Protein AF-A0A7S4T3K3-F1 (afdb_monomer_lite)

Secondary structure (DSSP, 8-state):
-PPPPPPP-----------------------------THHHHT---HHHHHTHHHHTS--EEEE-SSSEEESSS--GGG---HHHHHTHHHHH-----EESSSEEPTT--GGG---HHHHHTHHHHH-----EE-SSSEE-TT--GGG---HHHHHTHHHHHS--EEEE-SSSEEES---GG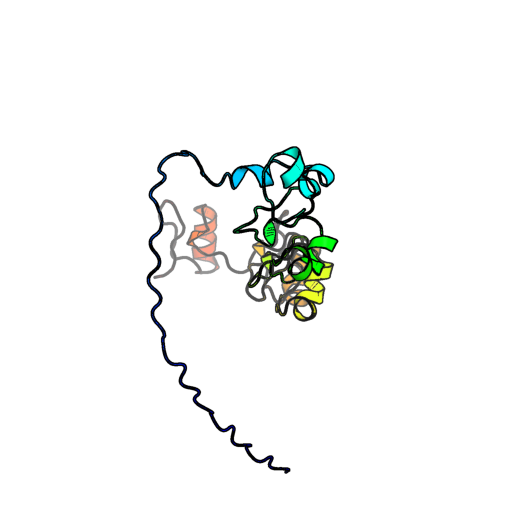G---HHHHHHHHHHS--S-EE-SSSEEPP-

Organism: NCBI:txid311494

pLDDT: mean 89.21, std 15.09, range [46.44, 98.69]

Radius of gyration: 28.18 Å; chains: 1; bounding box: 71×41×81 Å

Foldseek 3Di:
DDDDDDDDDDDDDDDDDDDDDDDDDDDDDDDDDPPQPLVPFQPAQDQVCLVCVCVPPVHDFQHDLPRTTHGLPPGEQQSRADQVCLVCVCPRRVYDFLGDLVGTHGVPDAQQVRQDQVCLVCVCVRRVYDFLGDLPGTTHRLPDFQQSRQDQVCLVCVCPRRVADFPHDPPGTTHGPDDQQQNDQDQVVLCVCCPPVVQFVHDPPGTTHGDD

Structure (mmCIF, N/CA/C/O backbone):
data_AF-A0A7S4T3K3-F1
#
_entry.id   AF-A0A7S4T3K3-F1
#
loop_
_atom_site.group_PDB
_atom_site.id
_atom_site.type_symbol
_atom_site.label_atom_id
_atom_site.label_alt_id
_atom_site.label_comp_id
_atom_site.label_asym_id
_atom_site.label_entity_id
_atom_site.label_seq_id
_atom_site.pdbx_PDB_ins_code
_atom_site.Cartn_x
_atom_site.Cartn_y
_atom_site.Cartn_z
_atom_site.occupancy
_atom_site.B_iso_or_equiv
_atom_site.auth_seq_id
_atom_site.auth_comp_id
_atom_site.auth_asym_id
_atom_site.auth_atom_id
_atom_site.pdbx_PDB_model_num
ATOM 1 N N . MET A 1 1 ? 40.274 0.968 27.477 1.00 50.78 1 MET A N 1
ATOM 2 C CA . MET A 1 1 ? 39.682 -0.389 27.476 1.00 50.78 1 MET A CA 1
ATOM 3 C C . MET A 1 1 ? 39.092 -0.653 28.857 1.00 50.78 1 MET A C 1
ATOM 5 O O . MET A 1 1 ? 39.816 -1.092 29.738 1.00 50.78 1 MET A O 1
ATOM 9 N N . LEU A 1 2 ? 37.823 -0.300 29.085 1.00 46.44 2 LEU A N 1
ATOM 10 C CA . LEU A 1 2 ? 37.135 -0.572 30.354 1.00 46.44 2 LEU A CA 1
ATOM 11 C C . LEU A 1 2 ? 36.324 -1.864 30.202 1.00 46.44 2 LEU A C 1
ATOM 13 O O . LEU A 1 2 ? 35.437 -1.938 29.357 1.00 46.44 2 LEU A O 1
ATOM 17 N N . ARG A 1 3 ? 36.668 -2.888 30.989 1.00 54.69 3 ARG A N 1
ATOM 18 C CA . ARG A 1 3 ? 35.930 -4.154 31.093 1.00 54.69 3 ARG A CA 1
ATOM 19 C C . ARG A 1 3 ? 34.871 -4.009 32.188 1.00 54.69 3 ARG A C 1
ATOM 21 O O . ARG A 1 3 ? 35.230 -3.756 33.333 1.00 54.69 3 ARG A O 1
ATOM 28 N N . ALA A 1 4 ? 33.596 -4.168 31.838 1.00 54.19 4 ALA A N 1
ATOM 29 C CA . ALA A 1 4 ? 32.493 -4.248 32.795 1.00 54.19 4 ALA A CA 1
ATOM 30 C C . ALA A 1 4 ? 32.246 -5.713 33.200 1.00 54.19 4 ALA A C 1
ATOM 32 O O . ALA A 1 4 ? 32.322 -6.613 32.363 1.00 54.19 4 ALA A O 1
ATOM 33 N N . ALA A 1 5 ? 31.998 -5.936 34.492 1.00 56.50 5 ALA A N 1
ATOM 34 C CA . ALA A 1 5 ? 31.809 -7.245 35.116 1.00 56.50 5 ALA A CA 1
ATOM 35 C C . ALA A 1 5 ? 30.341 -7.726 35.041 1.00 56.50 5 ALA A C 1
ATOM 37 O O . ALA A 1 5 ? 29.439 -6.886 35.002 1.00 56.50 5 ALA A O 1
ATOM 38 N N . PRO A 1 6 ? 30.074 -9.048 35.066 1.00 62.81 6 PRO A N 1
ATOM 39 C CA . PRO A 1 6 ? 28.716 -9.580 35.080 1.00 62.81 6 PRO A CA 1
ATOM 40 C C . PRO A 1 6 ? 28.157 -9.644 36.511 1.00 62.81 6 PRO A C 1
ATOM 42 O O . PRO A 1 6 ? 28.791 -10.192 37.413 1.00 62.81 6 PRO A O 1
ATOM 45 N N . ALA A 1 7 ? 26.953 -9.106 36.712 1.00 60.94 7 ALA A N 1
ATOM 46 C CA . ALA A 1 7 ? 26.195 -9.255 37.951 1.00 60.94 7 ALA A CA 1
ATOM 47 C C . ALA A 1 7 ? 25.356 -10.543 37.902 1.00 60.94 7 ALA A C 1
ATOM 49 O O . ALA A 1 7 ? 24.571 -10.753 36.977 1.00 60.94 7 ALA A O 1
ATOM 50 N N . ALA A 1 8 ? 25.544 -11.405 38.900 1.00 61.06 8 ALA A N 1
ATOM 51 C CA . ALA A 1 8 ? 24.794 -12.640 39.083 1.00 61.06 8 ALA A CA 1
ATOM 52 C C . ALA A 1 8 ? 23.394 -12.342 39.645 1.00 61.06 8 ALA A C 1
ATOM 54 O O . ALA A 1 8 ? 23.265 -11.689 40.679 1.00 61.06 8 ALA A O 1
ATOM 55 N N . VAL A 1 9 ? 22.350 -12.841 38.980 1.00 69.00 9 VAL A N 1
ATOM 56 C CA . VAL A 1 9 ? 20.960 -12.752 39.446 1.00 69.00 9 VAL A CA 1
ATOM 57 C C . VAL A 1 9 ? 20.572 -14.096 40.059 1.00 69.00 9 VAL A C 1
ATOM 59 O O . VAL A 1 9 ? 20.522 -15.113 39.370 1.00 69.00 9 VAL A O 1
ATOM 62 N N . GLY A 1 10 ? 20.344 -14.099 41.374 1.00 60.75 10 GLY A N 1
ATOM 63 C CA . GLY A 1 10 ? 19.877 -15.259 42.129 1.00 60.75 10 GLY A CA 1
ATOM 64 C C . GLY A 1 10 ? 18.389 -15.522 41.893 1.00 60.75 10 GLY A C 1
ATOM 65 O O . GLY A 1 10 ? 17.561 -14.624 42.023 1.00 60.75 10 GLY A O 1
ATOM 66 N N . VAL A 1 11 ? 18.058 -16.767 41.553 1.00 63.94 11 VAL A N 1
ATOM 67 C CA . VAL A 1 11 ? 16.685 -17.254 41.376 1.00 63.94 11 VAL A CA 1
ATOM 68 C C . VAL A 1 11 ? 16.154 -17.717 42.734 1.00 63.94 11 VAL A C 1
ATOM 70 O O . VAL A 1 11 ? 16.665 -18.680 43.304 1.00 63.94 11 VAL A O 1
ATOM 73 N N . LEU A 1 12 ? 15.127 -17.039 43.251 1.00 65.56 12 LEU A N 1
ATOM 74 C CA . LEU A 1 12 ? 14.397 -17.449 44.451 1.00 65.56 12 LEU A CA 1
ATOM 75 C C . LEU A 1 12 ? 13.159 -18.262 44.031 1.00 65.56 12 LEU A C 1
ATOM 77 O O . LEU A 1 12 ? 12.208 -17.720 43.471 1.00 65.56 12 LEU A O 1
ATOM 81 N N . LEU A 1 13 ? 13.187 -19.572 44.276 1.00 56.22 13 LEU A N 1
ATOM 82 C CA . LEU A 1 13 ? 12.057 -20.484 44.078 1.00 56.22 13 LEU A CA 1
ATOM 83 C C . LEU A 1 13 ? 11.121 -20.411 45.293 1.00 56.22 13 LEU A C 1
ATOM 85 O O . LEU A 1 13 ? 11.485 -20.854 46.380 1.00 56.22 13 LEU A O 1
ATOM 89 N N . LEU A 1 14 ? 9.912 -19.876 45.105 1.00 62.50 14 LEU A N 1
ATOM 90 C CA . LEU A 1 14 ? 8.826 -19.946 46.087 1.00 62.50 14 LEU A CA 1
ATOM 91 C C . LEU A 1 14 ? 7.852 -21.059 45.692 1.00 62.50 14 LEU A C 1
ATOM 93 O O . LEU A 1 14 ? 7.178 -20.984 44.665 1.00 62.50 14 LEU A O 1
ATOM 97 N N . THR A 1 15 ? 7.785 -22.099 46.519 1.00 64.56 15 THR A N 1
ATOM 98 C CA . THR A 1 15 ? 6.825 -23.198 46.412 1.00 64.56 15 THR A CA 1
ATOM 99 C C . THR A 1 15 ? 5.518 -22.812 47.107 1.00 64.56 15 THR A C 1
ATOM 101 O O . THR A 1 15 ? 5.457 -22.688 48.327 1.00 64.56 15 THR A O 1
ATOM 104 N N . PHE A 1 16 ? 4.448 -22.629 46.333 1.00 62.12 16 PHE A N 1
ATOM 105 C CA . PHE A 1 16 ? 3.096 -22.457 46.869 1.00 62.12 16 PHE A CA 1
ATOM 106 C C . PHE A 1 16 ? 2.378 -23.810 46.927 1.00 62.12 16 PHE A C 1
ATOM 108 O O . PHE A 1 16 ? 2.170 -24.464 45.905 1.00 62.12 16 PHE A O 1
ATOM 115 N N . GLY A 1 17 ? 2.023 -24.227 48.145 1.00 57.97 17 GLY A N 1
ATOM 116 C CA . GLY A 1 17 ? 1.221 -25.415 48.423 1.00 57.97 17 GLY A CA 1
ATOM 117 C C . GLY A 1 17 ? -0.228 -25.253 47.959 1.00 57.97 17 GLY A C 1
ATOM 118 O O . GLY A 1 17 ? -0.839 -24.199 48.123 1.00 57.97 17 GLY A O 1
ATOM 119 N N . GLN A 1 18 ? -0.774 -26.316 47.373 1.00 60.09 18 GLN A N 1
ATOM 120 C CA . GLN A 1 18 ? -2.144 -26.376 46.874 1.00 60.09 18 GLN A CA 1
ATOM 121 C C . GLN A 1 18 ? -3.100 -26.810 47.995 1.00 60.09 18 GLN A C 1
ATOM 123 O O . GLN A 1 18 ? -3.026 -27.942 48.470 1.00 60.09 18 GLN A O 1
ATOM 128 N N . LEU A 1 19 ? -4.027 -25.930 48.391 1.00 63.00 19 LEU A N 1
ATOM 129 C CA . LEU A 1 19 ? -5.249 -26.317 49.101 1.00 63.00 19 LEU A CA 1
ATOM 130 C C . LEU A 1 19 ? -6.363 -26.549 48.073 1.00 63.00 19 LEU A C 1
ATOM 132 O O . LEU A 1 19 ? -6.788 -25.623 47.384 1.00 63.00 19 LEU A O 1
ATOM 136 N N . ALA A 1 20 ? -6.845 -27.787 47.988 1.00 56.56 20 ALA A N 1
ATOM 137 C CA . ALA A 1 20 ? -8.013 -28.152 47.199 1.00 56.56 20 ALA A CA 1
ATOM 138 C C . ALA A 1 20 ? -9.296 -27.850 47.991 1.00 56.56 20 ALA A C 1
ATOM 140 O O . ALA A 1 20 ? -9.578 -28.500 48.996 1.00 56.56 20 ALA A O 1
ATOM 141 N N . VAL A 1 21 ? -10.088 -26.881 47.525 1.00 66.19 21 VAL A N 1
ATOM 142 C CA . VAL A 1 21 ? -11.453 -26.634 48.011 1.00 66.19 21 VAL A CA 1
ATOM 143 C C . VAL A 1 21 ? -12.428 -27.079 46.928 1.00 66.19 21 VAL A C 1
ATOM 145 O O . VAL A 1 21 ? -12.522 -26.469 45.865 1.00 66.19 21 VAL A O 1
ATOM 148 N N . ALA A 1 22 ? -13.144 -28.168 47.201 1.00 58.09 22 ALA A N 1
ATOM 149 C CA . ALA A 1 22 ? -14.234 -28.659 46.372 1.00 58.09 22 ALA A CA 1
ATOM 150 C C . ALA A 1 22 ? -15.531 -27.928 46.747 1.00 58.09 22 ALA A C 1
ATOM 152 O O . ALA A 1 22 ? -16.052 -28.114 47.847 1.00 58.09 22 ALA A O 1
ATOM 153 N N . LEU A 1 23 ? -16.076 -27.125 45.831 1.00 49.47 23 LEU A N 1
ATOM 154 C CA . LEU A 1 23 ? -17.422 -26.567 45.953 1.00 49.47 23 LEU A CA 1
ATOM 155 C C . LEU A 1 23 ? -18.253 -26.926 44.720 1.00 49.47 23 LEU A C 1
ATOM 157 O O . LEU A 1 23 ? -17.881 -26.653 43.582 1.00 49.47 23 LEU A O 1
ATOM 161 N N . ARG A 1 24 ? -19.377 -27.589 45.006 1.00 62.41 24 ARG A N 1
ATOM 162 C CA . ARG A 1 24 ? -20.441 -27.986 44.082 1.00 62.41 24 ARG A CA 1
ATOM 163 C C . ARG A 1 24 ? -21.058 -26.753 43.427 1.00 62.41 24 ARG A C 1
ATOM 165 O O . ARG A 1 24 ? -21.386 -25.801 44.131 1.00 62.41 24 ARG A O 1
ATOM 172 N N . THR A 1 25 ? -21.321 -26.818 42.126 1.00 53.28 25 THR A N 1
ATOM 173 C CA . THR A 1 25 ? -22.181 -25.852 41.436 1.00 53.28 25 THR A CA 1
ATOM 174 C C . THR A 1 25 ? -23.455 -26.524 40.915 1.00 53.28 25 THR A C 1
ATOM 176 O O . THR A 1 25 ? -23.404 -27.671 40.465 1.00 53.28 25 THR A O 1
ATOM 179 N N . PRO A 1 26 ? -24.610 -25.840 41.024 1.00 57.09 26 PRO A N 1
ATOM 180 C CA . PRO A 1 26 ? -25.889 -26.327 40.535 1.00 57.09 26 PRO A CA 1
ATOM 181 C C . PRO A 1 26 ? -26.004 -26.208 39.011 1.00 57.09 26 PRO A C 1
ATOM 183 O O . PRO A 1 26 ? -25.528 -25.257 38.393 1.00 57.09 26 PRO A O 1
ATOM 186 N N . ASP A 1 27 ? -26.692 -27.195 38.450 1.00 66.00 27 ASP A N 1
ATOM 187 C CA . ASP A 1 27 ? -27.206 -27.269 37.088 1.00 66.00 27 ASP A CA 1
ATOM 188 C C . ASP A 1 27 ? -28.305 -26.213 36.878 1.00 66.00 27 ASP A C 1
ATOM 190 O O . ASP A 1 27 ? -29.340 -26.252 37.547 1.00 66.00 27 ASP A O 1
ATOM 194 N N . GLN A 1 28 ? -28.082 -25.268 35.958 1.00 51.97 28 GLN A N 1
ATOM 195 C CA . GLN A 1 28 ? -29.160 -24.563 35.262 1.00 51.97 28 GLN A CA 1
ATOM 196 C C . GLN A 1 28 ? -28.821 -24.384 33.783 1.00 51.97 28 GLN A C 1
ATOM 198 O O . GLN A 1 28 ? -28.222 -23.414 33.321 1.00 51.97 28 GLN A O 1
ATOM 203 N N . SER A 1 29 ? -29.278 -25.386 33.050 1.00 70.25 29 SER A N 1
ATOM 204 C CA . SER A 1 29 ? -29.693 -25.344 31.658 1.00 70.25 29 SER A CA 1
ATOM 205 C C . SER A 1 29 ? -30.534 -24.096 31.310 1.00 70.25 29 SER A C 1
ATOM 207 O O . SER A 1 29 ? -31.432 -23.734 32.068 1.00 70.25 29 SER A O 1
ATOM 209 N N . LYS A 1 30 ? -30.341 -23.576 30.079 1.00 62.91 30 LYS A N 1
ATOM 210 C CA . LYS A 1 30 ? -31.287 -22.777 29.249 1.00 62.91 30 LYS A CA 1
ATOM 211 C C . LYS A 1 30 ? -31.054 -21.250 29.148 1.00 62.91 30 LYS A C 1
ATOM 213 O O . LYS A 1 30 ? -31.751 -20.462 29.770 1.00 62.91 30 LYS A O 1
ATOM 218 N N . ALA A 1 31 ? -30.197 -20.844 28.204 1.00 46.88 31 ALA A N 1
ATOM 219 C CA . ALA A 1 31 ? -30.493 -19.756 27.258 1.00 46.88 31 ALA A CA 1
ATOM 220 C C . ALA A 1 31 ? -29.597 -19.871 26.011 1.00 46.88 31 ALA A C 1
ATOM 222 O O . ALA A 1 31 ? -28.393 -19.629 26.023 1.00 46.88 31 ALA A O 1
ATOM 223 N N . THR A 1 32 ? -30.236 -20.308 24.938 1.00 51.00 32 THR A N 1
ATOM 224 C CA . THR A 1 32 ? -29.781 -20.415 23.556 1.00 51.00 32 THR A CA 1
ATOM 225 C C . THR A 1 32 ? -29.426 -19.047 22.954 1.00 51.00 32 THR A C 1
ATOM 227 O O . THR A 1 32 ? -30.131 -18.072 23.181 1.00 51.00 32 THR A O 1
ATOM 230 N N . HIS A 1 33 ? -28.382 -19.044 22.111 1.00 50.47 33 HIS A N 1
ATOM 231 C CA . HIS A 1 33 ? -27.928 -17.969 21.204 1.00 50.47 33 HIS A CA 1
ATOM 232 C C . HIS A 1 33 ? -27.087 -16.825 21.807 1.00 50.47 33 HIS A C 1
ATOM 234 O O . HIS A 1 33 ? -27.312 -15.653 21.538 1.00 50.47 33 HIS A O 1
ATOM 240 N N . SER A 1 34 ? -25.992 -17.180 22.490 1.00 51.53 34 SER A N 1
ATOM 241 C CA . SER A 1 34 ? -24.788 -16.327 22.561 1.00 51.53 34 SER A CA 1
ATOM 242 C C . SER A 1 34 ? -23.909 -16.557 21.322 1.00 51.53 34 SER A C 1
ATOM 244 O O . SER A 1 34 ? -22.750 -16.965 21.397 1.00 51.53 34 SER A O 1
ATOM 246 N N . GLY A 1 35 ? -24.502 -16.375 20.142 1.00 54.81 35 GLY A N 1
ATOM 247 C CA . GLY A 1 35 ? -23.726 -16.160 18.931 1.00 54.81 35 GLY A CA 1
ATOM 248 C C . GLY A 1 35 ? -23.170 -14.750 19.035 1.00 54.81 35 GLY A C 1
ATOM 249 O O . GLY A 1 35 ? -23.908 -13.800 18.811 1.00 54.81 35 GLY A O 1
ATOM 250 N N . SER A 1 36 ? -21.913 -14.620 19.462 1.00 54.50 36 SER A N 1
ATOM 251 C CA . SER A 1 36 ? -21.154 -13.369 19.450 1.00 54.50 36 SER A CA 1
ATOM 252 C C . SER A 1 36 ? -21.306 -12.715 18.073 1.00 54.50 36 SER A C 1
ATOM 254 O O . SER A 1 36 ? -20.630 -13.114 17.127 1.00 54.50 36 SER A O 1
ATOM 256 N N . GLN A 1 37 ? -22.235 -11.765 17.935 1.00 61.84 37 GLN A N 1
ATOM 257 C CA . GLN A 1 37 ? -22.459 -11.007 16.707 1.00 61.84 37 GLN A CA 1
ATOM 258 C C . GLN A 1 37 ? -21.286 -10.038 16.525 1.00 61.84 37 GLN A C 1
ATOM 260 O O . GLN A 1 37 ? -21.406 -8.840 16.736 1.00 61.84 37 GLN A O 1
ATOM 265 N N . GLU A 1 38 ? -20.114 -10.551 16.150 1.00 59.56 38 GLU A N 1
ATOM 266 C CA . GLU A 1 38 ? -18.956 -9.717 15.801 1.00 59.56 38 GLU A CA 1
ATOM 267 C C . GLU A 1 38 ? -19.243 -8.819 14.583 1.00 59.56 38 GLU A C 1
ATOM 269 O O . GLU A 1 38 ? -18.623 -7.767 14.445 1.00 59.56 38 GLU A O 1
ATOM 274 N N . GLY A 1 39 ? -20.238 -9.173 13.758 1.00 65.50 39 GLY A N 1
ATOM 275 C CA . GLY A 1 39 ? -20.711 -8.345 12.645 1.00 65.50 39 GLY A CA 1
ATOM 276 C C . GLY A 1 39 ? -21.377 -7.028 13.061 1.00 65.50 39 GLY A C 1
ATOM 277 O O . GLY A 1 39 ? -21.377 -6.091 12.273 1.00 65.50 39 GLY A O 1
ATOM 278 N N . SER A 1 40 ? -21.875 -6.896 14.297 1.00 86.81 40 SER A N 1
ATOM 279 C CA . SER A 1 40 ? -22.702 -5.740 14.678 1.00 86.81 40 SER A CA 1
ATOM 280 C C . SER A 1 40 ? -21.915 -4.441 14.861 1.00 86.81 40 SER A C 1
ATOM 282 O O . SER A 1 40 ? -22.477 -3.361 14.735 1.00 86.81 40 SER A O 1
ATOM 284 N N . CYS A 1 41 ? -20.626 -4.510 15.209 1.00 96.06 41 CYS A N 1
ATOM 285 C CA . CYS A 1 41 ? -19.832 -3.300 15.446 1.00 96.06 41 CYS A CA 1
ATOM 286 C C . CYS A 1 41 ? -19.471 -2.592 14.139 1.00 96.06 41 CYS A C 1
ATOM 288 O O . CYS A 1 41 ? -19.528 -1.369 14.072 1.00 96.06 41 CYS A O 1
ATOM 290 N N . LEU A 1 42 ? -19.151 -3.359 13.095 1.00 95.50 42 LEU A N 1
ATOM 291 C CA . LEU A 1 42 ? -18.730 -2.808 11.805 1.00 95.50 42 LEU A CA 1
ATOM 292 C C . LEU A 1 42 ? -19.866 -2.076 11.076 1.00 95.50 42 LEU A C 1
ATOM 294 O O . LEU A 1 42 ? -19.599 -1.212 10.249 1.00 95.50 42 LEU A O 1
ATOM 298 N N . GLU A 1 43 ? -21.121 -2.388 11.406 1.00 96.06 43 GLU A N 1
ATOM 299 C CA . GLU A 1 43 ? -22.308 -1.710 10.871 1.00 96.06 43 GLU A CA 1
ATOM 300 C C . GLU A 1 43 ? -22.568 -0.344 11.532 1.00 96.06 43 GLU A C 1
ATOM 302 O O . GLU A 1 43 ? -23.336 0.465 11.012 1.00 96.06 43 GLU A O 1
ATOM 307 N N . ILE A 1 44 ? -21.922 -0.051 12.667 1.00 97.12 44 ILE A N 1
ATOM 308 C CA . ILE A 1 44 ? -22.067 1.230 13.364 1.00 97.12 44 ILE A CA 1
ATOM 309 C C . ILE A 1 44 ? -21.091 2.237 12.753 1.00 97.12 44 ILE A C 1
ATOM 311 O O . ILE A 1 44 ? -19.915 2.280 13.117 1.00 97.12 44 ILE A O 1
ATOM 315 N N . SER A 1 45 ? -21.597 3.080 11.855 1.00 97.25 45 SER A N 1
ATOM 316 C CA . SER A 1 45 ? -20.841 4.146 11.179 1.00 97.25 45 SER A CA 1
ATOM 317 C C . SER A 1 45 ? -20.979 5.527 11.835 1.00 97.25 45 SER A C 1
ATOM 319 O O . SER A 1 45 ? -20.608 6.533 11.238 1.00 97.25 45 SER A O 1
ATOM 321 N N . ASP A 1 46 ? -21.550 5.596 13.037 1.00 97.62 46 ASP A N 1
ATOM 322 C CA . ASP A 1 46 ? -21.703 6.829 13.811 1.00 97.62 46 ASP A CA 1
ATOM 323 C C . ASP A 1 46 ? -20.905 6.750 15.118 1.00 97.62 46 ASP A C 1
ATOM 325 O O . ASP A 1 46 ? -20.990 5.766 15.863 1.00 97.62 46 ASP A O 1
ATOM 329 N N . ARG A 1 47 ? -20.135 7.804 15.402 1.00 98.12 47 ARG A N 1
ATOM 330 C CA . ARG A 1 47 ? -19.215 7.847 16.542 1.00 98.12 47 ARG A CA 1
ATOM 331 C C . ARG A 1 47 ? -19.954 7.809 17.874 1.00 98.12 47 ARG A C 1
ATOM 333 O O . ARG A 1 47 ? -19.588 7.016 18.738 1.00 98.12 47 ARG A O 1
ATOM 340 N N . GLU A 1 48 ? -20.997 8.619 18.032 1.00 98.25 48 GLU A N 1
ATOM 341 C CA . GLU A 1 48 ? -21.763 8.688 19.281 1.00 98.25 48 GLU A CA 1
ATOM 342 C C . GLU A 1 48 ? -22.439 7.342 19.579 1.00 98.25 48 GLU A C 1
ATOM 344 O O . GLU A 1 48 ? -22.426 6.850 20.712 1.00 98.25 48 GLU A O 1
ATOM 349 N N . THR A 1 49 ? -22.987 6.698 18.548 1.00 97.88 49 THR A N 1
ATOM 350 C CA . THR A 1 49 ? -23.574 5.358 18.645 1.00 97.88 49 THR A CA 1
ATOM 351 C C . THR A 1 49 ? -22.524 4.305 18.989 1.00 97.88 49 THR A C 1
ATOM 353 O O . THR A 1 49 ? -22.809 3.422 19.793 1.00 97.88 49 THR A O 1
ATOM 356 N N . CYS A 1 50 ? -21.312 4.395 18.440 1.00 98.06 50 CYS A N 1
ATOM 357 C CA . CYS A 1 50 ? -20.209 3.494 18.777 1.00 98.06 50 CYS A CA 1
ATOM 358 C C . CYS A 1 50 ? -19.780 3.635 20.247 1.00 98.06 50 CYS A C 1
ATOM 360 O O . CYS A 1 50 ? -19.692 2.631 20.963 1.00 98.06 50 CYS A O 1
ATOM 362 N N . GLU A 1 51 ? -19.585 4.869 20.719 1.00 97.75 51 GLU A N 1
ATOM 363 C CA . GLU A 1 51 ? -19.205 5.183 22.104 1.00 97.75 51 GLU A CA 1
ATOM 364 C C . GLU A 1 51 ? -20.285 4.736 23.109 1.00 97.75 51 GLU A C 1
ATOM 366 O O . GLU A 1 51 ? -19.964 4.267 24.201 1.00 97.75 51 GLU A O 1
ATOM 371 N N . ASN A 1 52 ? -21.561 4.763 22.707 1.00 97.69 52 ASN A N 1
ATOM 372 C CA . ASN A 1 52 ? -22.705 4.326 23.517 1.00 97.69 52 ASN A CA 1
ATOM 373 C C . ASN A 1 52 ? -23.278 2.955 23.103 1.00 97.69 52 ASN A C 1
ATOM 375 O O . ASN A 1 52 ? -24.400 2.603 23.486 1.00 97.69 52 ASN A O 1
ATOM 379 N N . SER A 1 53 ? -22.531 2.159 22.333 1.00 96.25 53 SER A N 1
ATOM 380 C CA . SER A 1 53 ? -23.022 0.930 21.680 1.00 96.25 53 SER A CA 1
ATOM 381 C C . SER A 1 53 ? -23.596 -0.092 22.663 1.00 96.25 53 SER A C 1
ATOM 383 O O . SER A 1 53 ? -24.639 -0.699 22.407 1.00 96.25 53 SER A O 1
ATOM 385 N N . ARG A 1 54 ? -22.983 -0.213 23.845 1.00 95.88 54 ARG A N 1
ATOM 386 C CA . ARG A 1 54 ? -23.461 -1.105 24.908 1.00 95.88 54 ARG A CA 1
ATOM 387 C C . ARG A 1 54 ? -24.824 -0.689 25.453 1.00 95.88 54 ARG A C 1
ATOM 389 O O . ARG A 1 54 ? -25.648 -1.554 25.721 1.00 95.88 54 ARG A O 1
ATOM 396 N N . ALA A 1 55 ? -25.059 0.611 25.617 1.00 96.50 55 ALA A N 1
ATOM 397 C CA . ALA A 1 55 ? -26.315 1.128 26.152 1.00 96.50 55 ALA A CA 1
ATOM 398 C C . ALA A 1 55 ? -27.430 1.137 25.098 1.00 96.50 55 ALA A C 1
ATOM 400 O O . ALA A 1 55 ? -28.573 0.821 25.415 1.00 96.50 55 ALA A O 1
ATOM 401 N N . ARG A 1 56 ? -27.105 1.485 23.846 1.00 96.19 56 ARG A N 1
ATOM 402 C CA . ARG A 1 56 ? -28.104 1.682 22.783 1.00 96.19 56 ARG A CA 1
ATOM 403 C C . ARG A 1 56 ? -28.462 0.405 22.034 1.00 96.19 56 ARG A C 1
ATOM 405 O O . ARG A 1 56 ? -29.613 0.233 21.652 1.00 96.19 56 ARG A O 1
ATOM 412 N N . LEU A 1 57 ? -27.479 -0.460 21.800 1.00 94.19 57 LEU A N 1
ATOM 413 C CA . LEU A 1 57 ? -27.610 -1.618 20.912 1.00 94.19 57 LEU A CA 1
ATOM 414 C C . LEU A 1 57 ? -27.326 -2.945 21.626 1.00 94.19 57 LEU A C 1
ATOM 416 O O . LEU A 1 57 ? -27.465 -4.000 21.020 1.00 94.19 57 LEU A O 1
ATOM 420 N N . ASN A 1 58 ? -26.933 -2.909 22.906 1.00 93.44 58 ASN A N 1
ATOM 421 C CA . ASN A 1 58 ? -26.514 -4.085 23.673 1.00 93.44 58 ASN A CA 1
ATOM 422 C C . ASN A 1 58 ? -25.349 -4.860 23.017 1.00 93.44 58 ASN A C 1
ATOM 424 O O . ASN A 1 58 ? -25.213 -6.072 23.181 1.00 93.44 58 ASN A O 1
ATOM 428 N N . VAL A 1 59 ? -24.475 -4.155 22.290 1.00 93.81 59 VAL A N 1
ATOM 429 C CA . VAL A 1 59 ? -23.264 -4.719 21.674 1.00 93.81 59 VAL A CA 1
ATOM 430 C C . VAL A 1 59 ? -22.031 -4.098 22.320 1.00 93.81 59 VAL A C 1
ATOM 432 O O . VAL A 1 59 ? -22.018 -2.918 22.655 1.00 93.81 59 VAL A O 1
ATOM 435 N N . THR A 1 60 ? -20.990 -4.896 22.557 1.00 95.06 60 THR A N 1
ATOM 436 C CA . THR A 1 60 ? -19.735 -4.392 23.136 1.00 95.06 60 THR A CA 1
ATOM 437 C C . THR A 1 60 ? -18.686 -4.296 22.045 1.00 95.06 60 THR A C 1
ATOM 439 O O . THR A 1 60 ? -18.109 -5.311 21.656 1.00 95.06 60 THR A O 1
ATOM 442 N N . CYS A 1 61 ? -18.423 -3.081 21.584 1.00 96.56 61 CYS A N 1
ATOM 443 C CA . CYS A 1 61 ? -17.368 -2.801 20.620 1.00 96.56 61 CYS A CA 1
ATOM 444 C C . CYS A 1 61 ? -16.066 -2.394 21.317 1.00 96.56 61 CYS A C 1
ATOM 446 O O . CYS A 1 61 ? -16.045 -2.125 22.520 1.00 96.56 61 CYS A O 1
ATOM 448 N N . ARG A 1 62 ? -14.958 -2.399 20.573 1.00 97.06 62 ARG A N 1
ATOM 449 C CA . ARG A 1 62 ? -13.645 -1.969 21.075 1.00 97.06 62 ARG A CA 1
ATOM 450 C C . ARG A 1 62 ? -13.541 -0.452 21.180 1.00 97.06 62 ARG A C 1
ATOM 452 O O . ARG A 1 62 ? -12.924 0.041 22.112 1.00 97.06 62 ARG A O 1
ATOM 459 N N . GLY A 1 63 ? -14.138 0.258 20.230 1.00 97.94 63 GLY A N 1
ATOM 460 C CA . GLY A 1 63 ? -14.101 1.713 20.152 1.00 97.94 63 GLY A CA 1
ATOM 461 C C . GLY A 1 63 ? -14.240 2.201 18.716 1.00 97.94 63 GLY A C 1
ATOM 462 O O . GLY A 1 63 ? -14.370 1.400 17.789 1.00 97.94 63 GLY A O 1
ATOM 463 N N . TRP A 1 64 ? -14.226 3.519 18.540 1.00 98.50 64 TRP A N 1
ATOM 464 C CA . TRP A 1 64 ? -14.335 4.159 17.233 1.00 98.50 64 TRP A CA 1
ATOM 465 C C . TRP A 1 64 ? -13.015 4.051 16.462 1.00 98.50 64 TRP A C 1
ATOM 467 O O . TRP A 1 64 ? -11.966 4.412 16.987 1.00 98.50 64 TRP A O 1
ATOM 477 N N . GLY A 1 65 ? -13.063 3.550 15.226 1.00 98.00 65 GLY A N 1
ATOM 478 C CA . GLY A 1 65 ? -11.898 3.421 14.341 1.00 98.00 65 GLY A CA 1
ATOM 479 C C . GLY A 1 65 ? -11.734 4.577 13.351 1.00 98.00 65 GLY A C 1
ATOM 480 O O . GLY A 1 65 ? -10.762 4.603 12.602 1.00 98.00 65 GLY A O 1
ATOM 481 N N . GLY A 1 66 ? -12.671 5.527 13.318 1.00 98.00 66 GLY A N 1
ATOM 482 C CA . GLY A 1 66 ? -12.629 6.691 12.431 1.00 98.00 66 GLY A CA 1
ATOM 483 C C . GLY A 1 66 ? -13.817 6.788 11.482 1.00 98.00 66 GLY A C 1
ATOM 484 O O . GLY A 1 66 ? -14.401 7.856 11.362 1.00 98.00 66 GLY A O 1
ATOM 485 N N . SER A 1 67 ? -14.188 5.680 10.842 1.00 98.00 67 SER A N 1
ATOM 486 C CA . SER A 1 67 ? -15.354 5.583 9.943 1.00 98.00 67 SER A CA 1
ATOM 487 C C . SER A 1 67 ? -16.398 4.572 10.413 1.00 98.00 67 SER A C 1
ATOM 489 O O . SER A 1 67 ? -17.560 4.663 10.027 1.00 98.00 67 SER A O 1
ATOM 491 N N . ALA A 1 68 ? -15.991 3.624 11.257 1.00 97.88 68 ALA A N 1
ATOM 492 C CA . ALA A 1 68 ? -16.862 2.627 11.851 1.00 97.88 68 ALA A CA 1
ATOM 493 C C . ALA A 1 68 ? -16.368 2.234 13.246 1.00 97.88 68 ALA A C 1
ATOM 495 O O . ALA A 1 68 ? -15.222 2.500 13.636 1.00 97.88 68 ALA A O 1
ATOM 496 N N . CYS A 1 69 ? -17.241 1.579 14.002 1.00 98.06 69 CYS A N 1
ATOM 497 C CA . CYS A 1 69 ? -16.892 0.977 15.276 1.00 98.06 69 CYS A CA 1
ATOM 498 C C . CYS A 1 69 ? -16.106 -0.325 15.065 1.00 98.06 69 CYS A C 1
ATOM 500 O O . CYS A 1 69 ? -16.415 -1.138 14.195 1.00 98.06 69 CYS A O 1
ATOM 502 N N . LEU A 1 70 ? -15.087 -0.551 15.889 1.00 97.38 70 LEU A N 1
ATOM 503 C CA . LEU A 1 70 ? -14.225 -1.722 15.779 1.00 97.38 70 LEU A CA 1
ATOM 504 C C . LEU A 1 70 ? -14.752 -2.889 16.622 1.00 97.38 70 LEU A C 1
ATOM 506 O O . LEU A 1 70 ? -15.194 -2.680 17.760 1.00 97.38 70 LEU A O 1
ATOM 510 N N . PRO A 1 71 ? -14.670 -4.136 16.124 1.00 96.56 71 PRO A N 1
ATOM 511 C CA . PRO A 1 71 ? -15.072 -5.305 16.892 1.00 96.56 71 PRO A CA 1
ATOM 512 C C . PRO A 1 71 ? -14.172 -5.482 18.119 1.00 96.56 71 PRO A C 1
ATOM 514 O O . PRO A 1 71 ? -12.978 -5.175 18.107 1.00 96.56 71 PRO A O 1
ATOM 517 N N . ARG A 1 72 ? -14.737 -6.007 19.214 1.00 95.19 72 ARG A N 1
ATOM 518 C CA . ARG A 1 72 ? -13.997 -6.207 20.474 1.00 95.19 72 ARG A CA 1
ATOM 519 C C . ARG A 1 72 ? -12.767 -7.099 20.301 1.00 95.19 72 ARG A C 1
ATOM 521 O O . ARG A 1 72 ? -11.750 -6.878 20.964 1.00 95.19 72 ARG A O 1
ATOM 528 N N . ARG A 1 73 ? -12.863 -8.108 19.438 1.00 93.75 73 ARG A N 1
ATOM 529 C CA . ARG A 1 73 ? -11.805 -9.071 19.123 1.00 93.75 73 ARG A CA 1
ATOM 530 C C . ARG A 1 73 ? -11.429 -8.941 17.654 1.00 93.75 73 ARG A C 1
ATOM 532 O O . ARG A 1 73 ? -12.264 -8.585 16.833 1.00 93.75 73 ARG A O 1
ATOM 539 N N . GLY A 1 74 ? -10.162 -9.204 17.347 1.00 92.94 74 GLY A N 1
ATOM 540 C CA . GLY A 1 74 ? -9.680 -9.217 15.967 1.00 92.94 74 GLY A CA 1
ATOM 541 C C . GLY A 1 74 ? -9.675 -7.859 15.257 1.00 92.94 74 GLY A C 1
ATOM 542 O O . GLY A 1 74 ? -9.512 -7.841 14.042 1.00 92.94 74 GLY A O 1
ATOM 543 N N . ALA A 1 75 ? -9.836 -6.738 15.972 1.00 96.50 75 ALA A N 1
ATOM 544 C CA . ALA A 1 75 ? -9.609 -5.416 15.394 1.00 96.50 75 ALA A CA 1
ATOM 545 C C . ALA A 1 75 ? -8.161 -5.314 14.897 1.00 96.50 75 ALA A C 1
ATOM 547 O O . ALA A 1 75 ? -7.230 -5.655 15.630 1.00 96.50 75 ALA A O 1
ATOM 548 N N . LYS A 1 76 ? -7.990 -4.859 13.656 1.00 97.56 76 LYS A N 1
ATOM 549 C CA . LYS A 1 76 ? -6.683 -4.748 12.998 1.00 97.56 76 LYS A CA 1
ATOM 550 C C . LYS A 1 76 ? -6.352 -3.291 12.705 1.00 97.56 76 LYS A C 1
ATOM 552 O O . LYS A 1 76 ? -7.265 -2.476 12.571 1.00 97.56 76 LYS A O 1
ATOM 557 N N . ALA A 1 77 ? -5.069 -2.970 12.564 1.00 98.25 77 ALA A N 1
ATOM 558 C CA . ALA A 1 77 ? -4.624 -1.612 12.262 1.00 98.25 77 ALA A CA 1
ATOM 559 C C . ALA A 1 77 ? -5.317 -1.054 11.010 1.00 98.25 77 ALA A C 1
ATOM 561 O O . ALA A 1 77 ? -5.824 0.059 11.035 1.00 98.25 77 ALA A O 1
ATOM 562 N N . GLU A 1 78 ? -5.465 -1.862 9.960 1.00 97.50 78 GLU A N 1
ATOM 563 C CA . GLU A 1 78 ? -6.025 -1.451 8.668 1.00 97.50 78 GLU A CA 1
ATOM 564 C C . GLU A 1 78 ? -7.503 -1.047 8.740 1.00 97.50 78 GLU A C 1
ATOM 566 O O . GLU A 1 78 ? -8.003 -0.386 7.833 1.00 97.50 78 GLU A O 1
ATOM 571 N N . SER A 1 79 ? -8.206 -1.433 9.811 1.00 97.44 79 SER A N 1
ATOM 572 C CA . SER A 1 79 ? -9.590 -1.007 10.060 1.00 97.44 79 SER A CA 1
ATOM 573 C C . SER A 1 79 ? -9.696 0.387 10.695 1.00 97.44 79 SER A C 1
ATOM 575 O O . SER A 1 79 ? -10.793 0.935 10.784 1.00 97.44 79 SER A O 1
ATOM 577 N N . ILE A 1 80 ? -8.573 0.980 11.114 1.00 98.50 80 ILE A N 1
ATOM 578 C CA . ILE A 1 80 ? -8.507 2.344 11.642 1.00 98.50 80 ILE A CA 1
ATOM 579 C C . ILE A 1 80 ? -8.297 3.309 10.474 1.00 98.50 80 ILE A C 1
ATOM 581 O O . ILE A 1 80 ? -7.250 3.318 9.825 1.00 98.50 80 ILE A O 1
ATOM 585 N N . THR A 1 81 ? -9.298 4.144 10.218 1.00 98.25 81 THR A N 1
ATOM 586 C CA . THR A 1 81 ? -9.312 5.096 9.099 1.00 98.25 81 THR A CA 1
ATOM 587 C C . THR A 1 81 ? -9.079 6.540 9.531 1.00 98.25 81 THR A C 1
ATOM 589 O O . THR A 1 81 ? -8.965 7.409 8.672 1.00 98.25 81 THR A O 1
ATOM 592 N N . ASP A 1 82 ? -9.032 6.817 10.836 1.00 98.31 82 ASP A N 1
ATOM 593 C CA . ASP A 1 82 ? -8.692 8.137 11.369 1.00 98.31 82 ASP A CA 1
ATOM 594 C C . ASP A 1 82 ? -7.203 8.195 11.772 1.00 98.31 82 ASP A C 1
ATOM 596 O O . ASP A 1 82 ? -6.741 7.344 12.543 1.00 98.31 82 ASP A O 1
ATOM 600 N N . PRO A 1 83 ? -6.436 9.185 11.279 1.00 98.19 83 PRO A N 1
ATOM 601 C CA . PRO A 1 83 ? -5.011 9.295 11.570 1.00 98.19 83 PRO A CA 1
ATOM 602 C C . PRO A 1 83 ? -4.718 9.580 13.047 1.00 98.19 83 PRO A C 1
ATOM 604 O O . PRO A 1 83 ? -3.785 8.997 13.593 1.00 98.19 83 PRO A O 1
ATOM 607 N N . ALA A 1 84 ? -5.507 10.423 13.719 1.00 98.31 84 ALA A N 1
ATOM 608 C CA . ALA A 1 84 ? -5.291 10.747 15.128 1.00 98.31 84 ALA A CA 1
ATOM 609 C C . ALA A 1 84 ? -5.551 9.530 16.029 1.00 98.31 84 ALA A C 1
ATOM 611 O O . ALA A 1 84 ? -4.827 9.318 17.003 1.00 98.31 84 ALA A O 1
ATOM 612 N N . ILE A 1 85 ? -6.537 8.700 15.672 1.00 98.44 85 ILE A N 1
ATOM 613 C CA . ILE A 1 85 ? -6.789 7.420 16.344 1.00 98.44 85 ILE A CA 1
ATOM 614 C C . ILE A 1 85 ? -5.647 6.440 16.071 1.00 98.44 85 ILE A C 1
ATOM 616 O O . ILE A 1 85 ? -5.199 5.775 17.000 1.00 98.44 85 ILE A O 1
ATOM 620 N N . CYS A 1 86 ? -5.145 6.362 14.835 1.00 98.62 86 CYS A N 1
ATOM 621 C CA . CYS A 1 86 ? -4.052 5.456 14.478 1.00 98.62 86 CYS A CA 1
ATOM 622 C C . CYS A 1 86 ? -2.772 5.713 15.287 1.00 98.62 86 CYS A C 1
ATOM 624 O O . CYS A 1 86 ? -2.165 4.765 15.787 1.00 98.62 86 CYS A O 1
ATOM 626 N N . GLU A 1 87 ? -2.390 6.982 15.455 1.00 98.06 87 GLU A N 1
ATOM 627 C CA . GLU A 1 87 ? -1.196 7.379 16.220 1.00 98.06 87 GLU A CA 1
ATOM 628 C C . GLU A 1 87 ? -1.317 7.049 17.723 1.00 98.06 87 GLU A C 1
ATOM 630 O O . GLU A 1 87 ? -0.316 6.959 18.429 1.00 98.06 87 GLU A O 1
ATOM 635 N N . GLN A 1 88 ? -2.537 6.828 18.225 1.00 98.19 88 GLN A N 1
ATOM 636 C CA . GLN A 1 88 ? -2.815 6.468 19.621 1.00 98.19 88 GLN A CA 1
ATOM 637 C C . GLN A 1 88 ? -3.494 5.096 19.755 1.00 98.19 88 GLN A C 1
ATOM 639 O O . GLN A 1 88 ? -4.048 4.774 20.808 1.00 98.19 88 GLN A O 1
ATOM 644 N N . ALA A 1 89 ? -3.461 4.267 18.708 1.00 98.25 89 ALA A N 1
ATOM 645 C CA . ALA A 1 89 ? -4.279 3.058 18.612 1.00 98.25 89 ALA A CA 1
ATOM 646 C C . ALA A 1 89 ? -3.985 2.046 19.724 1.00 98.25 89 ALA A C 1
ATOM 648 O O . ALA A 1 89 ? -4.902 1.403 20.241 1.00 98.25 89 ALA A O 1
ATOM 649 N N . LEU A 1 90 ? -2.725 1.940 20.151 1.00 98.12 90 LEU A N 1
ATOM 650 C CA . LEU A 1 90 ? -2.351 1.053 21.247 1.00 98.12 90 LEU A CA 1
ATOM 651 C C . LEU A 1 90 ? -2.996 1.493 22.568 1.00 98.12 90 LEU A C 1
ATOM 653 O O . LEU A 1 90 ? -3.522 0.659 23.299 1.00 98.12 90 LEU A O 1
ATOM 657 N N . LEU A 1 91 ? -3.005 2.798 22.847 1.00 98.00 91 LEU A N 1
ATOM 658 C CA . LEU A 1 91 ? -3.568 3.351 24.077 1.00 98.00 91 LEU A CA 1
ATOM 659 C C . LEU A 1 91 ? -5.102 3.330 24.064 1.00 98.00 91 LEU A C 1
ATOM 661 O O . LEU A 1 91 ? -5.719 2.919 25.042 1.00 98.00 91 LEU A O 1
ATOM 665 N N . LEU A 1 92 ? -5.714 3.773 22.963 1.00 97.44 92 LEU A N 1
ATOM 666 C CA . LEU A 1 92 ? -7.166 3.939 22.863 1.00 97.44 92 LEU A CA 1
ATOM 667 C C . LEU A 1 92 ? -7.897 2.621 22.595 1.00 97.44 92 LEU A C 1
ATOM 669 O O . LEU A 1 92 ? -9.016 2.428 23.063 1.00 97.44 92 LEU A O 1
ATOM 673 N N . LEU A 1 93 ? -7.285 1.725 21.816 1.00 97.50 93 LEU A N 1
ATOM 674 C CA . LEU A 1 93 ? -7.948 0.542 21.265 1.00 97.50 93 LEU A CA 1
ATOM 675 C C . LEU A 1 93 ? -7.211 -0.765 21.590 1.00 97.50 93 LEU A C 1
ATOM 677 O O . LEU A 1 93 ? -7.743 -1.840 21.307 1.00 97.50 93 LEU A O 1
ATOM 681 N N . GLY A 1 94 ? -5.996 -0.723 22.146 1.00 97.62 94 GLY A N 1
ATOM 682 C CA . GLY A 1 94 ? -5.171 -1.921 22.332 1.00 97.62 94 GLY A CA 1
ATOM 683 C C . GLY A 1 94 ? -4.836 -2.611 21.006 1.00 97.62 94 GLY A C 1
ATOM 684 O O . GLY A 1 94 ? -4.876 -3.841 20.934 1.00 97.62 94 GLY A O 1
ATOM 685 N N . VAL A 1 95 ? -4.627 -1.830 19.941 1.00 98.12 95 VAL A N 1
ATOM 686 C CA . VAL A 1 95 ? -4.240 -2.308 18.604 1.00 98.12 95 VAL A CA 1
ATOM 687 C C . VAL A 1 95 ? -2.836 -1.796 18.305 1.00 98.12 95 VAL A C 1
ATOM 689 O O . VAL A 1 95 ? -2.603 -0.591 18.328 1.00 98.12 95 VAL A O 1
ATOM 692 N N . GLU A 1 96 ? -1.901 -2.706 18.040 1.00 98.00 96 GLU A N 1
ATOM 693 C CA . GLU A 1 96 ? -0.537 -2.347 17.645 1.00 98.00 96 GLU A CA 1
ATOM 694 C C . GLU A 1 96 ? -0.513 -1.828 16.204 1.00 98.00 96 GLU A C 1
ATOM 696 O O . GLU A 1 96 ? -1.140 -2.405 15.312 1.00 98.00 96 GL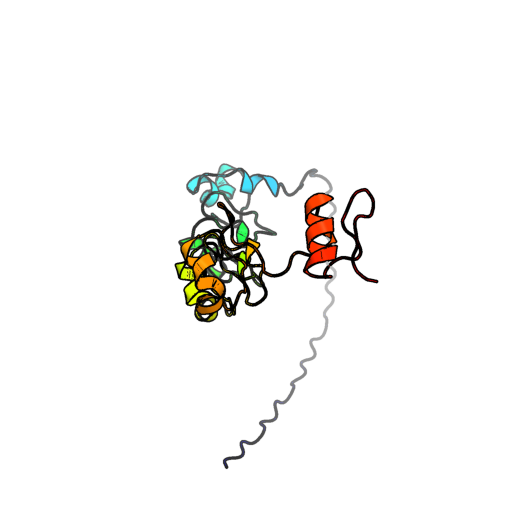U A O 1
ATOM 701 N N . THR A 1 97 ? 0.213 -0.734 15.978 1.00 98.31 97 THR A N 1
ATOM 702 C CA . THR A 1 97 ? 0.344 -0.078 14.672 1.00 98.31 97 THR A CA 1
ATOM 703 C C . THR A 1 97 ? 1.764 0.468 14.517 1.00 98.31 97 THR A C 1
ATOM 705 O O . THR A 1 97 ? 2.465 0.688 15.506 1.00 98.31 97 THR A O 1
ATOM 708 N N . LEU A 1 98 ? 2.195 0.698 13.275 1.00 98.06 98 LEU A N 1
ATOM 709 C CA . LEU A 1 98 ? 3.414 1.457 12.965 1.00 98.06 98 LEU A CA 1
ATOM 710 C C . LEU A 1 98 ? 3.125 2.961 12.777 1.00 98.06 98 LEU A C 1
ATOM 712 O O . LEU A 1 98 ? 4.040 3.730 12.515 1.00 98.06 98 LEU A O 1
ATOM 716 N N . GLY A 1 99 ? 1.867 3.394 12.905 1.00 98.19 99 GLY A N 1
ATOM 717 C CA . GLY A 1 99 ? 1.433 4.778 12.681 1.00 98.19 99 GLY A CA 1
ATOM 718 C C . GLY A 1 99 ? 0.816 5.020 11.299 1.00 98.19 99 GLY A C 1
ATOM 719 O O . GLY A 1 99 ? 0.462 4.081 10.575 1.00 98.19 99 GLY A O 1
ATOM 720 N N . TRP A 1 100 ? 0.629 6.297 10.941 1.00 98.50 100 TRP A N 1
ATOM 721 C CA . TRP A 1 100 ? -0.107 6.682 9.733 1.00 98.50 100 TRP A CA 1
ATOM 722 C C . TRP A 1 100 ? 0.788 6.877 8.498 1.00 98.50 100 TRP A C 1
ATOM 724 O O . TRP A 1 100 ? 1.542 7.850 8.391 1.00 98.50 100 TRP A O 1
ATOM 734 N N . GLY A 1 101 ? 0.632 5.987 7.514 1.00 97.94 101 GLY A N 1
ATOM 735 C CA . GLY A 1 101 ? 1.320 6.019 6.218 1.00 97.94 101 GLY A CA 1
ATOM 736 C C . GLY A 1 101 ? 0.445 6.455 5.038 1.00 97.94 101 GLY A C 1
ATOM 737 O O . GLY A 1 101 ? 0.812 6.194 3.899 1.00 97.94 101 GLY A O 1
ATOM 738 N N . GLY A 1 102 ? -0.718 7.067 5.289 1.00 97.56 102 GLY A N 1
ATOM 739 C CA . GLY A 1 102 ? -1.821 7.232 4.319 1.00 97.56 102 GLY A CA 1
ATOM 740 C C . GLY A 1 102 ? -2.977 6.251 4.569 1.00 97.56 102 GLY A C 1
ATOM 741 O O . GLY A 1 102 ? -4.117 6.516 4.203 1.00 97.56 102 GLY A O 1
ATOM 742 N N . LYS A 1 103 ? -2.670 5.171 5.287 1.00 98.06 103 LYS A N 1
ATOM 743 C CA . LYS A 1 103 ? -3.571 4.313 6.060 1.00 98.06 103 LYS A CA 1
ATOM 744 C C . LYS A 1 103 ? -2.873 3.969 7.378 1.00 98.06 103 LYS A C 1
ATOM 746 O O . LYS A 1 103 ? -1.666 4.203 7.508 1.00 98.06 103 LYS A O 1
ATOM 751 N N . CYS A 1 104 ? -3.599 3.406 8.335 1.00 98.56 104 CYS A N 1
ATOM 752 C CA . CYS A 1 104 ? -2.979 2.927 9.560 1.00 98.56 104 CYS A CA 1
ATOM 753 C C . CYS A 1 104 ? -2.211 1.624 9.293 1.00 98.56 104 CYS A C 1
ATOM 755 O O . CYS A 1 104 ? -2.788 0.639 8.827 1.00 98.56 104 CYS A O 1
ATOM 757 N N . LEU A 1 105 ? -0.896 1.641 9.513 1.00 98.44 105 LEU A N 1
ATOM 758 C CA . LEU A 1 105 ? -0.006 0.543 9.141 1.00 98.44 105 LEU A CA 1
ATOM 759 C C . LEU A 1 105 ? 0.037 -0.522 10.239 1.00 98.44 105 LEU A C 1
ATOM 761 O O . LEU A 1 105 ? 0.268 -0.209 11.407 1.00 98.44 105 LEU A O 1
ATOM 765 N N . ALA A 1 106 ? -0.148 -1.785 9.860 1.00 98.31 106 ALA A N 1
ATOM 766 C CA . ALA A 1 106 ? 0.018 -2.915 10.766 1.00 98.31 106 ALA A CA 1
ATOM 767 C C . ALA A 1 106 ? 1.503 -3.221 11.036 1.00 98.31 106 ALA A C 1
ATOM 769 O O . ALA A 1 106 ? 2.370 -2.865 10.229 1.00 98.31 106 ALA A O 1
ATOM 770 N N . PRO A 1 107 ? 1.818 -3.924 12.138 1.00 97.50 107 PRO A N 1
ATOM 771 C CA . PRO A 1 107 ? 3.140 -4.505 12.334 1.00 97.50 107 PRO A CA 1
ATOM 772 C C . PRO A 1 107 ? 3.523 -5.392 11.140 1.00 97.50 107 PRO A C 1
ATOM 774 O O . PRO A 1 107 ? 2.752 -6.255 10.727 1.00 97.50 107 PRO A O 1
ATOM 777 N N . GLY A 1 108 ? 4.713 -5.173 10.578 1.00 96.94 108 GLY A N 1
ATOM 778 C CA . GLY A 1 108 ? 5.181 -5.896 9.391 1.00 96.94 108 GLY A CA 1
ATOM 779 C C . GLY A 1 108 ? 4.715 -5.322 8.048 1.00 96.94 108 GLY A C 1
ATOM 780 O O . GLY A 1 108 ? 4.921 -5.975 7.028 1.00 96.94 108 GLY A O 1
ATOM 781 N N . ALA A 1 109 ? 4.116 -4.124 8.026 1.00 98.25 109 ALA A N 1
ATOM 782 C CA . ALA A 1 109 ? 3.818 -3.419 6.779 1.00 98.25 109 ALA A CA 1
ATOM 783 C C . ALA A 1 109 ? 5.072 -3.255 5.900 1.00 98.25 109 ALA A C 1
ATOM 785 O O . ALA A 1 109 ? 6.179 -3.038 6.402 1.00 98.25 109 ALA A O 1
ATO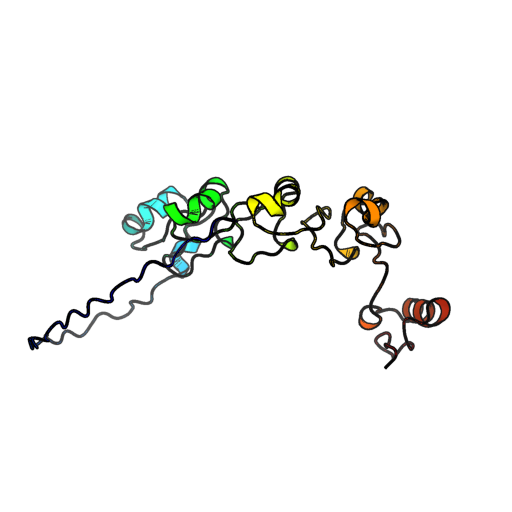M 786 N N . ALA A 1 110 ? 4.888 -3.334 4.585 1.00 98.44 110 ALA A N 1
ATOM 787 C CA . ALA A 1 110 ? 5.952 -3.148 3.604 1.00 98.44 110 ALA A CA 1
ATOM 788 C C . ALA A 1 110 ? 5.977 -1.705 3.074 1.00 98.44 110 ALA A C 1
ATOM 790 O O . ALA A 1 110 ? 5.052 -0.923 3.288 1.00 98.44 110 ALA A O 1
ATOM 791 N N . CYS A 1 111 ? 7.014 -1.344 2.312 1.00 98.62 111 CYS A N 1
ATOM 792 C CA . CYS A 1 111 ? 7.088 -0.027 1.669 1.00 98.62 111 CYS A CA 1
ATOM 793 C C . CYS A 1 111 ? 5.851 0.268 0.805 1.00 98.62 111 CYS A C 1
ATOM 795 O O . CYS A 1 111 ? 5.278 1.351 0.909 1.00 98.62 111 CYS A O 1
ATOM 797 N N . GLY A 1 112 ? 5.372 -0.717 0.039 1.00 98.19 112 GLY A N 1
ATOM 798 C CA . GLY A 1 112 ? 4.178 -0.576 -0.802 1.00 98.19 112 GLY A CA 1
ATOM 799 C C . GLY A 1 112 ? 2.891 -0.221 -0.046 1.00 98.19 112 GLY A C 1
ATOM 800 O O . GLY A 1 112 ? 1.966 0.318 -0.649 1.00 98.19 112 GLY A O 1
ATOM 801 N N . ASP A 1 113 ? 2.828 -0.460 1.268 1.00 98.31 113 ASP A N 1
ATOM 802 C CA . ASP A 1 113 ? 1.676 -0.089 2.095 1.00 98.31 113 ASP A CA 1
ATOM 803 C C . ASP A 1 113 ? 1.615 1.408 2.418 1.00 98.31 113 ASP A C 1
ATOM 805 O O . ASP A 1 113 ? 0.558 1.910 2.810 1.00 98.31 113 ASP A O 1
ATOM 809 N N . ILE A 1 114 ? 2.721 2.135 2.256 1.00 98.62 114 ILE A N 1
ATOM 810 C CA . ILE A 1 114 ? 2.780 3.575 2.491 1.00 98.62 114 ILE A CA 1
ATOM 811 C C . ILE A 1 114 ? 2.264 4.294 1.242 1.00 98.62 114 ILE A C 1
ATOM 813 O O . ILE A 1 114 ? 2.910 4.298 0.193 1.00 98.62 114 ILE A O 1
ATOM 817 N N . THR A 1 115 ? 1.118 4.957 1.367 1.00 98.19 115 THR A N 1
ATOM 818 C CA . THR A 1 115 ? 0.440 5.704 0.294 1.00 98.19 115 THR A CA 1
ATOM 819 C C . THR A 1 115 ? 0.515 7.224 0.477 1.00 98.19 115 THR A C 1
ATOM 821 O O . THR A 1 115 ? -0.091 7.977 -0.282 1.00 98.19 115 THR A O 1
ATOM 824 N N . SER A 1 116 ? 1.280 7.700 1.463 1.00 98.06 116 SER A N 1
ATOM 825 C CA . SER A 1 116 ? 1.603 9.116 1.658 1.00 98.06 116 SER A CA 1
ATOM 826 C C . SER A 1 116 ? 3.055 9.410 1.250 1.00 98.06 116 SER A C 1
ATOM 828 O O . SER A 1 116 ? 3.973 8.793 1.798 1.00 98.06 116 SER A O 1
ATOM 830 N N . PRO A 1 117 ? 3.306 10.381 0.349 1.00 98.00 117 PRO A N 1
ATOM 831 C CA . PRO A 1 117 ? 4.658 10.708 -0.107 1.00 98.00 117 PRO A CA 1
ATOM 832 C C . PRO A 1 117 ? 5.545 11.242 1.021 1.00 98.00 117 PRO A C 1
ATOM 834 O O . PRO A 1 117 ? 6.719 10.890 1.097 1.00 98.00 117 PRO A O 1
ATOM 837 N N . HIS A 1 118 ? 4.984 12.041 1.934 1.00 98.06 118 HIS A N 1
ATOM 838 C CA . HIS A 1 118 ? 5.729 12.553 3.084 1.00 98.06 118 HIS A CA 1
ATOM 839 C C . HIS A 1 118 ? 6.126 11.416 4.035 1.00 98.06 118 HIS A C 1
ATOM 841 O O . HIS A 1 118 ? 7.291 11.293 4.399 1.00 98.06 118 HIS A O 1
ATOM 847 N N . ALA A 1 119 ? 5.187 10.515 4.346 1.00 98.25 119 ALA A N 1
ATOM 848 C CA . ALA A 1 119 ? 5.470 9.353 5.185 1.00 98.25 119 ALA A CA 1
ATOM 849 C C . ALA A 1 119 ? 6.489 8.396 4.540 1.00 98.25 119 ALA A C 1
ATOM 851 O O . ALA A 1 119 ? 7.284 7.783 5.243 1.00 98.25 119 ALA A O 1
ATOM 852 N N . CYS A 1 120 ? 6.491 8.284 3.209 1.00 98.62 120 CYS A N 1
ATOM 853 C CA . CYS A 1 120 ? 7.480 7.504 2.468 1.00 98.62 120 CYS A CA 1
ATOM 854 C C . CYS A 1 120 ? 8.898 8.084 2.614 1.00 98.62 120 CYS A C 1
ATOM 856 O O . CYS A 1 120 ? 9.839 7.328 2.864 1.00 98.62 120 CYS A O 1
ATOM 858 N N . GLY A 1 121 ? 9.044 9.413 2.531 1.00 98.00 121 GLY A N 1
ATOM 859 C CA . GLY A 1 121 ? 10.323 10.101 2.751 1.00 98.00 121 GLY A CA 1
ATOM 860 C C . GLY A 1 121 ? 10.908 9.861 4.147 1.00 98.00 121 GLY A C 1
ATOM 861 O O . GLY A 1 121 ? 12.116 9.689 4.283 1.00 98.00 121 GLY A O 1
ATOM 862 N N . ASP A 1 122 ? 10.044 9.737 5.157 1.00 98.06 122 ASP A N 1
ATOM 863 C CA . ASP A 1 122 ? 10.436 9.502 6.552 1.00 98.06 122 ASP A CA 1
ATOM 864 C C . ASP A 1 122 ? 10.316 8.028 6.986 1.00 98.06 122 ASP A C 1
ATOM 866 O O . ASP A 1 122 ? 10.398 7.713 8.176 1.00 98.06 122 ASP A O 1
ATOM 870 N N . SER A 1 123 ? 10.123 7.103 6.040 1.00 98.19 123 SER A N 1
ATOM 871 C CA . SER A 1 123 ? 9.772 5.697 6.311 1.00 98.19 123 SER A CA 1
ATOM 872 C C . SER A 1 123 ? 10.750 4.983 7.246 1.00 98.19 123 SER A C 1
ATOM 874 O O . SER A 1 123 ? 10.333 4.252 8.147 1.00 98.19 123 SER A O 1
ATOM 876 N N . LYS A 1 124 ? 12.052 5.248 7.105 1.00 98.31 124 LYS A N 1
ATOM 877 C CA . LYS A 1 124 ? 13.083 4.664 7.972 1.00 98.31 124 LYS A CA 1
ATOM 878 C C . LYS A 1 124 ? 13.012 5.192 9.402 1.00 98.31 124 LYS A C 1
ATOM 880 O O . LYS A 1 124 ? 13.165 4.416 10.339 1.00 98.31 124 LYS A O 1
ATOM 885 N N . ALA A 1 125 ? 12.791 6.494 9.568 1.00 98.00 125 ALA A N 1
ATOM 886 C CA . ALA A 1 125 ? 12.749 7.134 10.879 1.00 98.00 125 ALA A CA 1
ATOM 887 C C . ALA A 1 125 ? 11.440 6.836 11.621 1.00 98.00 125 ALA A C 1
ATOM 889 O O . ALA A 1 125 ? 11.463 6.609 12.827 1.00 98.00 125 ALA A O 1
ATOM 890 N N . ARG A 1 126 ? 10.310 6.816 10.903 1.00 97.31 126 ARG A N 1
ATOM 891 C CA . ARG A 1 126 ? 8.980 6.609 11.491 1.00 97.31 126 ARG A CA 1
ATOM 892 C C . ARG A 1 126 ? 8.624 5.140 11.671 1.00 97.31 126 ARG A C 1
ATOM 894 O O . ARG A 1 126 ? 8.068 4.779 12.699 1.00 97.31 126 ARG A O 1
ATOM 901 N N . PHE A 1 127 ? 8.927 4.306 10.678 1.00 97.50 127 PHE A N 1
ATOM 902 C CA . PHE A 1 127 ? 8.417 2.932 10.603 1.00 97.50 127 PHE A CA 1
ATOM 903 C C . PHE A 1 127 ? 9.524 1.875 10.662 1.00 97.50 127 PHE A C 1
ATOM 905 O O . PHE A 1 127 ? 9.229 0.684 10.685 1.00 97.50 127 PHE A O 1
ATOM 912 N N . GLY A 1 128 ? 10.800 2.281 10.644 1.00 97.88 128 GLY A N 1
ATOM 913 C CA . GLY A 1 128 ? 11.927 1.350 10.547 1.00 97.88 128 GLY A CA 1
ATOM 914 C C . GLY A 1 128 ? 12.049 0.668 9.178 1.00 97.88 128 GLY A C 1
ATOM 915 O O . GLY A 1 128 ? 12.779 -0.312 9.048 1.00 97.88 128 GLY A O 1
ATOM 916 N N . LEU A 1 129 ? 11.354 1.171 8.152 1.00 98.12 129 LEU A N 1
ATOM 917 C CA . LEU A 1 129 ? 11.326 0.579 6.813 1.00 98.12 129 LEU A CA 1
ATOM 918 C C . LEU A 1 129 ? 12.372 1.238 5.908 1.00 98.12 129 LEU A C 1
ATOM 920 O O . LEU A 1 129 ? 12.454 2.460 5.821 1.00 98.12 129 LEU A O 1
ATOM 924 N N . THR A 1 130 ? 13.181 0.432 5.218 1.00 98.19 130 THR A N 1
ATOM 925 C CA . THR A 1 130 ? 14.161 0.943 4.245 1.00 98.19 130 THR A CA 1
ATOM 926 C C . THR A 1 130 ? 13.550 0.923 2.852 1.00 98.19 130 THR A C 1
ATOM 928 O O . THR A 1 130 ? 13.631 -0.080 2.148 1.00 98.19 130 THR A O 1
ATOM 931 N N . CYS A 1 131 ? 12.928 2.033 2.470 1.00 98.56 131 CYS A N 1
ATOM 932 C CA . CYS A 1 131 ? 12.299 2.192 1.164 1.00 98.56 131 CYS A CA 1
ATOM 933 C C . CYS A 1 131 ? 13.215 2.929 0.177 1.00 98.56 131 CYS A C 1
ATOM 935 O O . CYS A 1 131 ? 14.026 3.764 0.574 1.00 98.56 131 CYS A O 1
ATOM 937 N N . ALA A 1 132 ? 13.067 2.627 -1.114 1.00 98.31 132 ALA A N 1
ATOM 938 C CA . ALA A 1 132 ? 13.743 3.311 -2.215 1.00 98.31 132 ALA A CA 1
ATOM 939 C C . ALA A 1 132 ? 13.268 4.759 -2.378 1.00 98.31 132 ALA A C 1
ATOM 941 O O . ALA A 1 132 ? 14.043 5.636 -2.747 1.00 98.31 132 ALA A O 1
ATOM 942 N N . GLY A 1 133 ? 11.982 5.002 -2.117 1.00 98.44 133 GLY A N 1
ATOM 943 C CA . GLY A 1 133 ? 11.356 6.312 -2.242 1.00 98.44 133 GLY A CA 1
ATOM 944 C C . GLY A 1 133 ? 9.962 6.239 -2.854 1.00 98.44 133 GLY A C 1
ATOM 945 O O . GLY A 1 133 ? 9.373 5.167 -2.993 1.00 98.44 133 GLY A O 1
ATOM 946 N N . TRP A 1 134 ? 9.405 7.403 -3.187 1.00 98.69 134 TRP A N 1
ATOM 947 C CA . TRP A 1 134 ? 8.036 7.519 -3.687 1.00 98.69 134 TRP A CA 1
ATOM 948 C C . TRP A 1 134 ? 7.947 7.144 -5.170 1.00 98.69 134 TRP A C 1
ATOM 950 O O . TRP A 1 134 ? 8.642 7.725 -6.000 1.00 98.69 134 TRP A O 1
ATOM 960 N N . GLY A 1 135 ? 7.063 6.207 -5.520 1.00 98.06 135 GLY A N 1
ATOM 961 C CA . GLY A 1 135 ? 6.832 5.764 -6.901 1.00 98.06 135 GLY A CA 1
ATOM 962 C C . GLY A 1 135 ? 5.780 6.576 -7.665 1.00 98.06 135 GLY A C 1
ATOM 963 O O . GLY A 1 135 ? 5.644 6.429 -8.877 1.00 98.06 135 GLY A O 1
ATOM 964 N N . GLY A 1 136 ? 5.029 7.443 -6.984 1.00 97.50 136 GLY A N 1
ATOM 965 C CA . GLY A 1 136 ? 3.925 8.217 -7.566 1.00 97.50 136 GLY A CA 1
ATOM 966 C C . GLY A 1 136 ? 2.575 7.918 -6.915 1.00 97.50 136 GLY A C 1
ATOM 967 O O . GLY A 1 136 ? 1.788 8.841 -6.722 1.00 97.50 136 GLY A O 1
ATOM 968 N N . SER A 1 137 ? 2.343 6.663 -6.521 1.00 97.50 137 SER A N 1
ATOM 969 C CA . SER A 1 137 ? 1.104 6.214 -5.855 1.00 97.50 137 SER A CA 1
ATOM 970 C C . SER A 1 137 ? 1.341 5.490 -4.527 1.00 97.50 137 SER A C 1
ATOM 972 O O . SER A 1 137 ? 0.460 5.477 -3.671 1.00 97.50 137 SER A O 1
ATOM 974 N N . SER A 1 138 ? 2.524 4.911 -4.347 1.00 98.44 138 SER A N 1
ATOM 975 C CA . SER A 1 138 ? 2.970 4.270 -3.112 1.00 98.44 138 SER A CA 1
ATOM 976 C C . SER A 1 138 ? 4.482 4.432 -2.963 1.00 98.44 138 SER A C 1
ATOM 978 O O . SER A 1 138 ? 5.179 4.821 -3.908 1.00 98.44 138 SER A O 1
ATOM 980 N N . CYS A 1 139 ? 4.997 4.140 -1.775 1.00 98.62 139 CYS A N 1
ATOM 981 C CA . CYS A 1 139 ? 6.429 3.980 -1.566 1.00 98.62 139 CYS A CA 1
ATOM 982 C C . CYS A 1 139 ? 6.909 2.667 -2.202 1.00 98.62 139 CYS A C 1
ATOM 984 O O . CYS A 1 139 ? 6.140 1.713 -2.321 1.00 98.62 139 CYS A O 1
ATOM 986 N N . LEU A 1 140 ? 8.170 2.628 -2.621 1.00 98.56 140 LEU A N 1
ATOM 987 C CA . LEU A 1 140 ? 8.785 1.481 -3.286 1.00 98.56 140 LEU A CA 1
ATOM 988 C C . LEU A 1 140 ? 9.891 0.883 -2.420 1.00 98.56 140 LEU A C 1
ATOM 990 O O . LEU A 1 140 ? 10.599 1.611 -1.722 1.00 98.56 140 LEU A O 1
ATOM 994 N N . ALA A 1 141 ? 10.046 -0.432 -2.469 1.00 98.44 141 ALA A N 1
ATOM 995 C CA . ALA A 1 141 ? 11.214 -1.141 -1.966 1.00 98.44 141 ALA A CA 1
ATOM 996 C C . ALA A 1 141 ? 12.414 -0.988 -2.934 1.00 98.44 141 ALA A C 1
ATOM 998 O O . ALA A 1 141 ? 12.217 -0.686 -4.112 1.00 98.44 141 ALA A O 1
ATOM 999 N N . PRO A 1 142 ? 13.667 -1.173 -2.471 1.00 97.69 142 PRO A N 1
ATOM 1000 C CA . PRO A 1 142 ? 14.872 -1.059 -3.311 1.00 97.69 142 PRO A CA 1
ATOM 1001 C C . PRO A 1 142 ? 14.893 -1.947 -4.562 1.00 97.69 142 PRO A C 1
ATOM 1003 O O . PRO A 1 142 ? 15.521 -1.597 -5.558 1.00 97.69 142 PRO A O 1
ATOM 1006 N N . ASP A 1 143 ? 14.224 -3.092 -4.510 1.00 95.75 143 ASP A N 1
ATOM 1007 C CA . ASP A 1 143 ? 14.158 -4.111 -5.556 1.00 95.75 143 ASP A CA 1
ATOM 1008 C C . ASP A 1 143 ? 12.834 -4.104 -6.335 1.00 95.75 143 ASP A C 1
ATOM 1010 O O . ASP A 1 143 ? 12.615 -4.959 -7.198 1.00 95.75 143 ASP A O 1
ATOM 1014 N N . ASP A 1 144 ? 11.965 -3.120 -6.082 1.00 97.31 144 ASP A N 1
ATOM 1015 C CA . ASP A 1 144 ? 10.696 -3.011 -6.787 1.00 97.31 144 ASP A CA 1
ATOM 1016 C C . ASP A 1 144 ? 10.880 -2.749 -8.286 1.00 97.31 144 ASP A C 1
ATOM 1018 O O . ASP A 1 144 ? 11.798 -2.075 -8.765 1.00 97.31 144 ASP A O 1
ATOM 1022 N N . SER A 1 145 ? 9.927 -3.262 -9.062 1.00 96.50 145 SER A N 1
ATOM 1023 C CA . SER A 1 145 ? 9.896 -3.048 -10.503 1.00 96.50 145 SER A CA 1
ATOM 1024 C C . SER A 1 145 ? 9.607 -1.586 -10.839 1.00 96.50 145 SER A C 1
ATOM 1026 O O . SER A 1 145 ? 8.648 -0.998 -10.337 1.00 96.50 145 SER A O 1
ATOM 1028 N N . ALA A 1 146 ? 10.326 -1.037 -11.825 1.00 97.62 146 ALA A N 1
ATOM 1029 C CA . ALA A 1 146 ? 10.013 0.274 -12.405 1.00 97.62 146 ALA A CA 1
ATOM 1030 C C . ALA A 1 146 ? 8.551 0.385 -12.877 1.00 97.62 146 ALA A C 1
ATOM 1032 O O . ALA A 1 146 ? 8.008 1.483 -12.918 1.00 97.62 146 ALA A O 1
ATOM 1033 N N . ARG A 1 147 ? 7.867 -0.729 -13.168 1.00 96.69 147 ARG A N 1
ATOM 1034 C CA . ARG A 1 147 ? 6.438 -0.725 -13.519 1.00 96.69 147 ARG A CA 1
ATOM 1035 C C . ARG A 1 147 ? 5.542 -0.095 -12.444 1.00 96.69 147 ARG A C 1
ATOM 1037 O O . ARG A 1 147 ? 4.470 0.396 -12.783 1.00 96.69 147 ARG A O 1
ATOM 1044 N N . LEU A 1 148 ? 5.967 -0.097 -11.182 1.00 97.44 148 LEU A N 1
ATOM 1045 C CA . LEU A 1 148 ? 5.239 0.530 -10.076 1.00 97.44 148 LEU A CA 1
ATOM 1046 C C . LEU A 1 148 ? 5.429 2.054 -10.018 1.00 97.44 148 LEU A C 1
ATOM 1048 O O . LEU A 1 148 ? 4.740 2.735 -9.262 1.00 97.44 148 LEU A O 1
ATOM 1052 N N . ILE A 1 149 ? 6.325 2.609 -10.838 1.00 98.25 149 ILE A N 1
ATOM 1053 C CA . ILE A 1 149 ? 6.513 4.052 -10.960 1.00 98.25 149 ILE A CA 1
ATOM 1054 C C . ILE A 1 149 ? 5.431 4.614 -11.889 1.00 98.25 149 ILE A C 1
ATOM 1056 O O . ILE A 1 149 ? 5.474 4.415 -13.107 1.00 98.25 149 ILE A O 1
ATOM 1060 N N . THR A 1 150 ? 4.477 5.341 -11.312 1.00 98.00 150 THR A N 1
ATOM 1061 C CA . THR A 1 150 ? 3.302 5.923 -11.990 1.00 98.00 150 THR A CA 1
ATOM 1062 C C . THR A 1 150 ? 3.440 7.421 -12.259 1.00 98.00 150 THR A C 1
ATOM 1064 O O . THR A 1 150 ? 2.547 8.041 -12.835 1.00 98.00 150 THR A O 1
ATOM 1067 N N . ASN A 1 151 ? 4.567 8.028 -11.883 1.00 98.06 151 ASN A N 1
ATOM 1068 C CA . ASN A 1 151 ? 4.882 9.416 -12.203 1.00 98.06 151 ASN A CA 1
ATOM 1069 C C . ASN A 1 151 ? 5.974 9.497 -13.283 1.00 98.06 151 ASN A C 1
ATOM 1071 O O . ASN A 1 151 ? 7.049 8.911 -13.140 1.00 98.06 151 ASN A O 1
ATOM 1075 N N . LYS A 1 152 ? 5.714 10.264 -14.350 1.00 98.12 152 LYS A N 1
ATOM 1076 C CA . LYS A 1 152 ? 6.637 10.423 -15.484 1.00 98.12 152 LYS A CA 1
ATOM 1077 C C . LYS A 1 152 ? 7.995 11.002 -15.071 1.00 98.12 152 LYS A C 1
ATOM 1079 O O . LYS A 1 152 ? 9.019 10.443 -15.445 1.00 98.12 152 LYS A O 1
ATOM 1084 N N . THR A 1 153 ? 8.013 12.073 -14.283 1.00 98.19 153 THR A N 1
ATOM 1085 C CA . THR A 1 153 ? 9.256 12.727 -13.845 1.00 98.19 153 THR A CA 1
ATOM 1086 C C . THR A 1 153 ? 10.106 11.787 -12.991 1.00 98.19 153 THR A C 1
ATOM 1088 O O . THR A 1 153 ? 11.324 11.729 -13.153 1.00 98.19 153 THR A O 1
ATOM 1091 N N . ILE A 1 154 ? 9.465 11.001 -12.120 1.00 98.31 154 ILE A N 1
ATOM 1092 C CA . ILE A 1 154 ? 10.147 9.973 -11.323 1.00 98.31 154 ILE A CA 1
ATOM 1093 C C . ILE A 1 154 ? 10.703 8.875 -12.234 1.00 98.31 154 ILE A C 1
ATOM 1095 O O . ILE A 1 154 ? 11.838 8.456 -12.050 1.00 98.31 154 ILE A O 1
ATOM 1099 N N . CYS A 1 155 ? 9.948 8.442 -13.247 1.00 98.38 155 CYS A N 1
ATOM 1100 C CA . CYS A 1 155 ? 10.407 7.449 -14.220 1.00 98.38 155 CYS A CA 1
ATOM 1101 C C . CYS A 1 155 ? 11.657 7.905 -14.987 1.00 98.38 155 CYS A C 1
ATOM 1103 O O . CYS A 1 155 ? 12.607 7.137 -15.131 1.00 98.38 155 CYS A O 1
ATOM 1105 N N . GLU A 1 156 ? 11.672 9.157 -15.447 1.00 98.06 156 GLU A N 1
ATOM 1106 C CA . GLU A 1 156 ? 12.800 9.749 -16.177 1.00 98.06 156 GLU A CA 1
ATOM 1107 C C . GLU A 1 156 ? 14.074 9.839 -15.322 1.00 98.06 156 GLU A C 1
ATOM 1109 O O . GLU A 1 156 ? 15.177 9.808 -15.863 1.00 98.06 156 GLU A O 1
ATOM 1114 N N . ASN A 1 157 ? 13.933 9.873 -13.994 1.00 98.25 157 ASN A N 1
ATOM 1115 C CA . ASN A 1 157 ? 15.037 9.959 -13.037 1.00 98.25 157 ASN A CA 1
ATOM 1116 C C . ASN A 1 157 ? 15.156 8.713 -12.142 1.00 98.25 157 ASN A C 1
ATOM 1118 O O . ASN A 1 157 ? 15.837 8.752 -11.117 1.00 98.25 157 ASN A O 1
ATOM 1122 N N . SER A 1 158 ? 14.516 7.596 -12.507 1.00 98.00 158 SER A N 1
ATOM 1123 C CA . SER A 1 158 ? 14.283 6.478 -11.580 1.00 98.00 158 SER A CA 1
ATOM 1124 C C . SER A 1 158 ? 15.576 5.863 -11.049 1.00 98.00 158 SER A C 1
ATOM 1126 O O . SER A 1 158 ? 15.667 5.525 -9.872 1.00 98.00 158 SER A O 1
ATOM 1128 N N . MET A 1 159 ? 16.606 5.780 -11.893 1.00 97.62 159 MET A N 1
ATOM 1129 C CA . MET A 1 159 ? 17.915 5.269 -11.490 1.00 97.62 159 MET A CA 1
ATOM 1130 C C . MET A 1 159 ? 18.606 6.198 -10.483 1.00 97.62 159 MET A C 1
ATOM 1132 O O . MET A 1 159 ? 19.198 5.723 -9.523 1.00 97.62 159 MET A O 1
ATOM 1136 N N . ALA A 1 160 ? 18.528 7.514 -10.691 1.00 98.00 160 ALA A N 1
ATOM 1137 C CA . ALA A 1 160 ? 19.200 8.491 -9.839 1.00 98.00 160 ALA A CA 1
ATOM 1138 C C . ALA A 1 160 ? 18.473 8.694 -8.503 1.00 98.00 160 ALA A C 1
ATOM 1140 O O . ALA A 1 160 ? 19.122 8.883 -7.480 1.00 98.00 160 ALA A O 1
ATOM 1141 N N . TRP A 1 161 ? 17.137 8.676 -8.512 1.00 97.94 161 TRP A N 1
ATOM 1142 C CA . TRP A 1 161 ? 16.329 8.982 -7.328 1.00 97.94 161 TRP A CA 1
ATOM 1143 C C . TRP A 1 161 ? 15.983 7.752 -6.498 1.00 97.94 161 TRP A C 1
ATOM 1145 O O . TRP A 1 161 ? 15.917 7.854 -5.280 1.00 97.94 161 TRP A O 1
ATOM 1155 N N . LEU A 1 162 ? 15.751 6.610 -7.148 1.00 97.81 162 LEU A N 1
ATOM 1156 C CA . LEU A 1 162 ? 15.239 5.403 -6.496 1.00 97.81 162 LEU A CA 1
ATOM 1157 C C . LEU A 1 162 ? 16.198 4.212 -6.611 1.00 97.81 162 LEU A C 1
ATOM 1159 O O . LEU A 1 162 ? 15.964 3.184 -5.990 1.00 97.81 162 LEU A O 1
ATOM 1163 N N . GLY A 1 163 ? 17.244 4.300 -7.442 1.00 97.69 163 GLY A N 1
ATOM 1164 C CA . GLY A 1 163 ? 18.087 3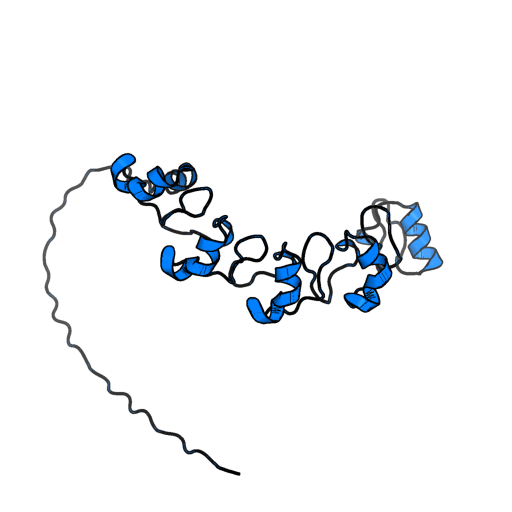.147 -7.774 1.00 97.69 163 GLY A CA 1
ATOM 1165 C C . GLY A 1 163 ? 17.390 2.094 -8.645 1.00 97.69 163 GLY A C 1
ATOM 1166 O O . GLY A 1 163 ? 17.941 1.016 -8.854 1.00 97.69 163 GLY A O 1
ATOM 1167 N N . ILE A 1 164 ? 16.200 2.393 -9.182 1.00 97.50 164 ILE A N 1
ATOM 1168 C CA . ILE A 1 164 ? 15.391 1.441 -9.952 1.00 97.50 164 ILE A CA 1
ATOM 1169 C C . ILE A 1 164 ? 15.611 1.675 -11.456 1.00 97.50 164 ILE A C 1
ATOM 1171 O O . ILE A 1 164 ? 15.280 2.750 -11.974 1.00 97.50 164 ILE A O 1
ATOM 1175 N N . PRO A 1 165 ? 16.137 0.691 -12.209 1.00 96.62 165 PRO A N 1
ATOM 1176 C CA . PRO A 1 165 ? 16.423 0.863 -13.627 1.00 96.62 165 PRO A CA 1
ATOM 1177 C C . PRO A 1 165 ? 15.154 0.816 -14.490 1.00 96.62 165 PRO A C 1
ATOM 1179 O O . PRO A 1 165 ? 14.319 -0.084 -14.363 1.00 96.62 165 PRO A O 1
ATOM 1182 N N . SER A 1 166 ? 15.058 1.728 -15.459 1.00 96.81 166 SER A N 1
ATOM 1183 C CA . SER A 1 166 ? 13.941 1.801 -16.404 1.00 96.81 166 SER A CA 1
ATOM 1184 C C . SER A 1 166 ? 14.383 1.939 -17.867 1.00 96.81 166 SER A C 1
ATOM 1186 O O . SER A 1 166 ? 15.543 2.215 -18.167 1.00 96.81 166 SER A O 1
ATOM 1188 N N . GLN A 1 167 ? 13.447 1.705 -18.792 1.00 95.81 167 GLN A N 1
ATOM 1189 C CA . GLN A 1 167 ? 13.581 1.920 -20.243 1.00 95.81 167 GLN A CA 1
ATOM 1190 C C . GLN A 1 167 ? 12.699 3.089 -20.731 1.00 95.81 167 GLN A C 1
ATOM 1192 O O . GLN A 1 167 ? 12.277 3.115 -21.888 1.00 95.81 167 GLN A O 1
ATOM 1197 N N . GLY A 1 168 ? 12.382 4.036 -19.844 1.00 95.62 168 GLY A N 1
ATOM 1198 C CA . GLY A 1 168 ? 11.568 5.212 -20.156 1.00 95.62 168 GLY A CA 1
ATOM 1199 C C . GLY A 1 168 ? 10.065 5.035 -19.919 1.00 95.62 168 GLY A C 1
ATOM 1200 O O . GLY A 1 168 ? 9.599 4.017 -19.412 1.00 95.62 168 GLY A O 1
ATOM 1201 N N . TRP A 1 169 ? 9.297 6.068 -20.260 1.00 97.25 169 TRP A N 1
ATOM 1202 C CA . TRP A 1 169 ? 7.873 6.189 -19.934 1.00 97.25 169 TRP A CA 1
ATOM 1203 C C . TRP A 1 169 ? 6.956 5.539 -20.983 1.00 97.25 169 TRP A C 1
ATOM 1205 O O . TRP A 1 169 ? 7.122 5.776 -22.178 1.00 97.25 169 TRP A O 1
ATOM 1215 N N . LEU A 1 170 ? 5.950 4.767 -20.551 1.00 94.69 170 LEU A N 1
ATOM 1216 C CA . LEU A 1 170 ? 4.954 4.118 -21.430 1.00 94.69 170 LEU A CA 1
ATOM 1217 C C . LEU A 1 170 ? 3.588 4.820 -21.460 1.00 94.69 170 LEU A C 1
ATOM 1219 O O . LEU A 1 170 ? 2.608 4.244 -21.924 1.00 94.69 170 LEU A O 1
ATOM 1223 N N . GLY A 1 171 ? 3.488 6.042 -20.943 1.00 94.75 171 GLY A N 1
ATOM 1224 C CA . GLY A 1 171 ? 2.239 6.808 -20.907 1.00 94.75 171 GLY A CA 1
ATOM 1225 C C . GLY A 1 171 ? 1.548 6.779 -19.545 1.00 94.75 171 GLY A C 1
ATOM 1226 O O . GLY A 1 171 ? 1.145 7.836 -19.075 1.00 94.75 171 GLY A O 1
ATOM 1227 N N . LEU A 1 172 ? 1.475 5.611 -18.897 1.00 95.88 172 LEU A N 1
ATOM 1228 C CA . LEU A 1 172 ? 0.835 5.438 -17.578 1.00 95.88 172 LEU A CA 1
ATOM 1229 C C . LEU A 1 172 ? 1.787 4.960 -16.475 1.00 95.88 172 LEU A C 1
ATOM 1231 O O . LEU A 1 172 ? 1.518 5.166 -15.296 1.00 95.88 172 LEU A O 1
ATOM 1235 N N . PHE A 1 173 ? 2.878 4.298 -16.850 1.00 97.19 173 PHE A N 1
ATOM 1236 C CA . PHE A 1 173 ? 3.873 3.775 -15.921 1.00 97.19 173 PHE A CA 1
ATOM 1237 C C . PHE A 1 173 ? 5.245 3.690 -16.589 1.00 97.19 173 PHE A C 1
ATOM 1239 O O . PHE A 1 173 ? 5.379 3.791 -17.817 1.00 97.19 173 PHE A O 1
ATOM 1246 N N . CYS A 1 174 ? 6.277 3.493 -15.776 1.00 97.50 174 CYS A N 1
ATOM 1247 C CA . CYS A 1 174 ? 7.642 3.359 -16.254 1.00 97.50 174 CYS A CA 1
ATOM 1248 C C . CYS A 1 174 ? 7.910 1.960 -16.821 1.00 97.50 174 CYS A C 1
ATOM 1250 O O . CYS A 1 174 ? 7.523 0.940 -16.250 1.00 97.50 174 CYS A O 1
ATOM 1252 N N . ARG A 1 175 ? 8.593 1.883 -17.964 1.00 95.75 175 ARG A N 1
ATOM 1253 C CA . ARG A 1 175 ? 8.976 0.615 -18.587 1.00 95.75 175 ARG A CA 1
ATOM 1254 C C . ARG A 1 175 ? 10.073 -0.044 -17.750 1.00 95.75 175 ARG A C 1
ATOM 1256 O O . ARG A 1 175 ? 11.151 0.543 -17.639 1.00 95.75 175 ARG A O 1
ATOM 1263 N N . PRO A 1 176 ? 9.871 -1.258 -17.213 1.00 95.25 176 PRO A N 1
ATOM 1264 C CA . PRO A 1 176 ? 10.939 -1.945 -16.503 1.00 95.25 176 PRO A CA 1
ATOM 1265 C C . PRO A 1 176 ? 12.060 -2.349 -17.465 1.00 95.25 176 PRO A C 1
ATOM 1267 O O . PRO A 1 176 ? 11.813 -2.661 -18.635 1.00 95.25 176 PRO A O 1
ATOM 1270 N N . LYS A 1 177 ? 13.306 -2.340 -16.973 1.00 91.56 177 LYS A N 1
ATOM 1271 C CA . LYS A 1 177 ? 14.476 -2.746 -17.769 1.00 91.56 177 LYS A CA 1
ATOM 1272 C C . LYS A 1 177 ? 14.448 -4.224 -18.149 1.00 91.56 177 LYS A C 1
ATOM 1274 O O . LYS A 1 177 ? 14.949 -4.586 -19.211 1.00 91.56 177 LYS A O 1
ATOM 1279 N N . PHE A 1 178 ? 13.845 -5.047 -17.305 1.00 88.44 178 PHE A N 1
ATOM 1280 C CA . PHE A 1 178 ? 13.649 -6.465 -17.539 1.00 88.44 178 PHE A CA 1
ATOM 1281 C C . PHE A 1 178 ? 12.153 -6.776 -17.493 1.00 88.44 178 PHE A C 1
ATOM 1283 O O . PHE A 1 178 ? 11.451 -6.321 -16.593 1.00 88.44 178 PHE A O 1
ATOM 1290 N N . VAL A 1 179 ? 11.665 -7.516 -18.486 1.00 87.62 179 VAL A N 1
ATOM 1291 C CA . VAL A 1 179 ? 10.303 -8.058 -18.503 1.00 87.62 179 VAL A CA 1
ATOM 1292 C C . VAL A 1 179 ? 10.460 -9.574 -18.564 1.00 87.62 179 VAL A C 1
ATOM 1294 O O . VAL A 1 179 ? 11.010 -10.043 -19.564 1.00 87.62 179 VAL A O 1
ATOM 1297 N N . PRO A 1 180 ? 10.013 -10.326 -17.542 1.00 90.00 180 PRO A N 1
ATOM 1298 C CA . PRO A 1 180 ? 10.052 -11.783 -17.571 1.00 90.00 180 PRO A CA 1
ATOM 1299 C C . PRO A 1 180 ? 9.340 -12.316 -18.811 1.00 90.00 180 PRO A C 1
ATOM 1301 O O . PRO A 1 180 ? 8.303 -11.778 -19.218 1.00 90.00 180 PRO A O 1
ATOM 1304 N N . CYS A 1 181 ? 9.860 -13.383 -19.415 1.00 92.00 181 CYS A N 1
ATOM 1305 C CA . CYS A 1 181 ? 9.277 -13.898 -20.653 1.00 92.00 181 CYS A CA 1
ATOM 1306 C C . CYS A 1 181 ? 7.836 -14.370 -20.442 1.00 92.00 181 CYS A C 1
ATOM 1308 O O . CYS A 1 181 ? 6.972 -14.124 -21.287 1.00 92.00 181 CYS A O 1
ATOM 1310 N N . ALA A 1 182 ? 7.545 -14.923 -19.262 1.00 91.81 182 ALA A N 1
ATOM 1311 C CA . ALA A 1 182 ? 6.205 -15.335 -18.860 1.00 91.81 182 ALA A CA 1
ATOM 1312 C C . ALA A 1 182 ? 5.153 -14.202 -18.910 1.00 91.81 182 ALA A C 1
ATOM 1314 O O . ALA A 1 182 ? 3.966 -14.468 -19.118 1.00 91.81 182 ALA A O 1
ATOM 1315 N N . GLU A 1 183 ? 5.558 -12.935 -18.768 1.00 89.38 183 GLU A N 1
ATOM 1316 C CA . GLU A 1 183 ? 4.648 -11.781 -18.836 1.00 89.38 183 GLU A CA 1
ATOM 1317 C C . GLU A 1 183 ? 4.362 -11.314 -20.271 1.00 89.38 183 GLU A C 1
ATOM 1319 O O . GLU A 1 183 ? 3.450 -10.516 -20.511 1.00 89.38 183 GLU A O 1
ATOM 1324 N N . ILE A 1 184 ? 5.106 -11.811 -21.259 1.00 90.31 184 ILE A N 1
ATOM 1325 C CA . ILE A 1 184 ? 4.931 -11.420 -22.654 1.00 90.31 184 ILE A CA 1
ATOM 1326 C C . ILE A 1 184 ? 3.772 -12.217 -23.257 1.00 90.31 184 ILE A C 1
ATOM 1328 O O . ILE A 1 184 ? 3.891 -13.402 -23.564 1.00 90.31 184 ILE A O 1
ATOM 1332 N N . ARG A 1 185 ? 2.646 -11.532 -23.476 1.00 92.44 185 ARG A N 1
ATOM 1333 C CA . ARG A 1 185 ? 1.411 -12.123 -24.025 1.00 92.44 185 ARG A CA 1
ATOM 1334 C C . ARG A 1 185 ? 1.261 -12.007 -25.541 1.00 92.44 185 ARG A C 1
ATOM 1336 O O . ARG A 1 185 ? 0.293 -12.518 -26.088 1.00 92.44 185 ARG A O 1
ATOM 1343 N N . THR A 1 186 ? 2.185 -11.340 -26.232 1.00 94.00 186 THR A N 1
ATOM 1344 C CA . THR A 1 186 ? 2.106 -11.170 -27.689 1.00 94.00 186 THR A CA 1
ATOM 1345 C C . THR A 1 186 ? 3.293 -11.817 -28.389 1.00 94.00 186 THR A C 1
ATOM 1347 O O . THR A 1 186 ? 4.454 -11.570 -28.052 1.00 94.00 186 THR A O 1
ATOM 1350 N N . GLN A 1 187 ? 3.004 -12.618 -29.420 1.00 95.88 187 GLN A N 1
ATOM 1351 C CA . GLN A 1 187 ? 4.024 -13.300 -30.220 1.00 95.88 187 GLN A CA 1
ATOM 1352 C C . GLN A 1 187 ? 5.038 -12.315 -30.814 1.00 95.88 187 GLN A C 1
ATOM 1354 O O . GLN A 1 187 ? 6.232 -12.602 -30.830 1.00 95.88 187 GLN A O 1
ATOM 1359 N N . GLN A 1 188 ? 4.585 -11.145 -31.275 1.00 94.31 188 GLN A N 1
ATOM 1360 C CA . GLN A 1 188 ? 5.463 -10.126 -31.855 1.00 94.31 188 GLN A CA 1
ATOM 1361 C C . GLN A 1 188 ? 6.500 -9.621 -30.847 1.00 94.31 188 GLN A C 1
ATOM 1363 O O . GLN A 1 188 ? 7.690 -9.587 -31.157 1.00 94.31 188 GLN A O 1
ATOM 1368 N N . ARG A 1 189 ? 6.075 -9.299 -29.620 1.00 90.19 189 ARG A N 1
ATOM 1369 C CA . ARG A 1 189 ? 6.984 -8.830 -28.568 1.00 90.19 189 ARG A CA 1
ATOM 1370 C C . ARG A 1 189 ? 7.918 -9.938 -28.088 1.00 90.19 189 ARG A C 1
ATOM 1372 O O . ARG A 1 189 ? 9.084 -9.675 -27.820 1.00 90.19 189 ARG A O 1
ATOM 1379 N N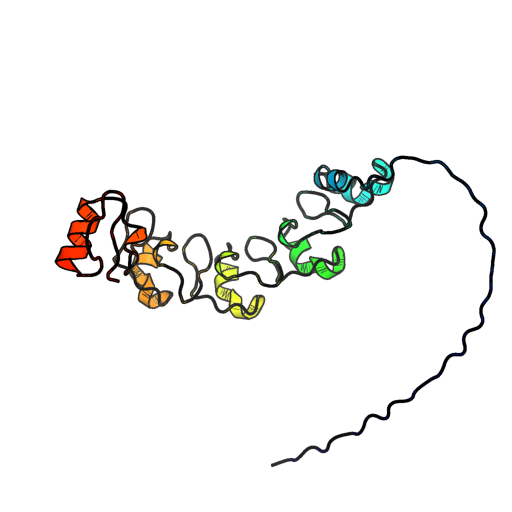 . CYS A 1 190 ? 7.427 -11.175 -28.038 1.00 93.88 190 CYS A N 1
ATOM 1380 C CA . CYS A 1 190 ? 8.251 -12.336 -27.719 1.00 93.88 190 CYS A CA 1
ATOM 1381 C C . CYS A 1 190 ? 9.351 -12.551 -28.765 1.00 93.88 190 CYS A C 1
ATOM 1383 O O . CYS A 1 190 ? 10.513 -12.698 -28.407 1.00 93.88 190 CYS A O 1
ATOM 1385 N N . LYS A 1 191 ? 9.008 -12.490 -30.059 1.00 94.31 191 LYS A N 1
ATOM 1386 C CA . LYS A 1 191 ? 9.977 -12.587 -31.162 1.00 94.31 191 LYS A CA 1
ATOM 1387 C C . LYS A 1 191 ? 11.025 -11.477 -31.102 1.00 94.31 191 LYS A C 1
ATOM 1389 O O . LYS A 1 191 ? 12.202 -11.749 -31.314 1.00 94.31 191 LYS A O 1
ATOM 1394 N N . GLU A 1 192 ? 10.621 -10.246 -30.786 1.00 88.94 192 GLU A N 1
ATOM 1395 C CA . GLU A 1 192 ? 11.562 -9.135 -30.621 1.00 88.94 192 GLU A CA 1
ATOM 1396 C C . GLU A 1 192 ? 12.555 -9.389 -29.476 1.00 88.94 192 GLU A C 1
ATOM 1398 O O . GLU A 1 192 ? 13.760 -9.215 -29.661 1.00 88.94 192 GLU A O 1
ATOM 1403 N N . LEU A 1 193 ? 12.066 -9.835 -28.316 1.00 88.44 193 LEU A N 1
ATOM 1404 C CA . LEU A 1 193 ? 12.895 -10.082 -27.132 1.00 88.44 193 LEU A CA 1
ATOM 1405 C C . LEU A 1 193 ? 13.775 -11.334 -27.268 1.00 88.44 193 LEU A C 1
ATOM 1407 O O . LEU A 1 193 ? 14.930 -11.310 -26.840 1.00 88.44 193 LEU A O 1
ATOM 1411 N N . ALA A 1 194 ? 13.275 -12.382 -27.924 1.00 89.88 194 ALA A N 1
ATOM 1412 C CA . ALA A 1 194 ? 14.047 -13.573 -28.269 1.00 89.88 194 ALA A CA 1
ATOM 1413 C C . ALA A 1 194 ? 15.153 -13.261 -29.291 1.00 89.88 194 ALA A C 1
ATOM 1415 O O . ALA A 1 194 ? 16.281 -13.722 -29.151 1.00 89.88 194 ALA A O 1
ATOM 1416 N N . GLY A 1 195 ? 14.857 -12.431 -30.296 1.00 88.88 195 GLY A N 1
ATOM 1417 C CA . GLY A 1 195 ? 15.810 -12.082 -31.349 1.00 88.88 195 GLY A CA 1
ATOM 1418 C C . GLY A 1 195 ? 16.865 -11.069 -30.907 1.00 88.88 195 GLY A C 1
ATOM 1419 O O . GLY A 1 195 ? 18.058 -11.364 -30.927 1.00 88.88 195 GLY A O 1
ATOM 1420 N N . LYS A 1 196 ? 16.439 -9.860 -30.519 1.00 84.06 196 LYS A N 1
ATOM 1421 C CA . LYS A 1 196 ? 17.359 -8.737 -30.260 1.00 84.06 196 LYS A CA 1
ATOM 1422 C C . LYS A 1 196 ? 18.130 -8.891 -28.957 1.00 84.06 196 LYS A C 1
ATOM 1424 O O . LYS A 1 196 ? 19.300 -8.531 -28.897 1.00 84.06 196 LYS A O 1
ATOM 1429 N N . HIS A 1 197 ? 17.462 -9.377 -27.916 1.00 80.62 197 HIS A N 1
ATOM 1430 C CA . HIS A 1 197 ? 18.020 -9.376 -26.567 1.00 80.62 197 HIS A CA 1
ATOM 1431 C C . HIS A 1 197 ? 18.394 -10.776 -26.073 1.00 80.62 197 HIS A C 1
ATOM 1433 O O . HIS A 1 197 ? 19.066 -10.872 -25.052 1.00 80.62 197 HIS A O 1
ATOM 1439 N N . LYS A 1 198 ? 17.988 -11.842 -26.786 1.00 86.25 198 LYS A N 1
ATOM 1440 C CA . LYS A 1 198 ? 18.170 -13.247 -26.375 1.00 86.25 198 LYS A CA 1
ATOM 1441 C C . LYS A 1 198 ? 17.719 -13.501 -24.931 1.00 86.25 198 LYS A C 1
ATOM 1443 O O . LYS A 1 198 ? 18.327 -14.278 -24.206 1.00 86.25 198 LYS A O 1
ATOM 1448 N N . VAL A 1 199 ? 16.673 -12.789 -24.503 1.00 87.50 199 VAL A N 1
ATOM 1449 C CA . VAL A 1 199 ? 16.135 -12.895 -23.136 1.00 87.50 199 VAL A CA 1
ATOM 1450 C C . VAL A 1 199 ? 15.168 -14.072 -23.031 1.00 87.50 199 VAL A C 1
ATOM 1452 O O . VAL A 1 199 ? 15.038 -14.665 -21.968 1.00 87.50 199 VAL A O 1
ATOM 1455 N N . CYS A 1 200 ? 14.513 -14.427 -24.139 1.00 92.50 200 CYS A N 1
ATOM 1456 C CA . CYS A 1 200 ? 13.487 -15.462 -24.193 1.00 92.50 200 CYS A CA 1
ATOM 1457 C C . CYS A 1 200 ? 13.811 -16.511 -25.257 1.00 92.50 200 CYS A C 1
ATOM 1459 O O . CYS A 1 200 ? 14.291 -16.164 -26.336 1.00 92.50 200 CYS A O 1
ATOM 1461 N N . ALA A 1 201 ? 13.459 -17.771 -24.996 1.00 94.81 201 ALA A N 1
ATOM 1462 C CA . ALA A 1 201 ? 13.702 -18.891 -25.904 1.00 94.81 201 ALA A CA 1
ATOM 1463 C C . ALA A 1 201 ? 12.802 -18.870 -27.151 1.00 94.81 201 ALA A C 1
ATOM 1465 O O . ALA A 1 201 ? 13.166 -19.414 -28.191 1.00 94.81 201 ALA A O 1
ATOM 1466 N N . GLY A 1 202 ? 11.634 -18.225 -27.076 1.00 94.69 202 GLY A N 1
ATOM 1467 C CA . GLY A 1 202 ? 10.716 -18.092 -28.206 1.00 94.69 202 GLY A CA 1
ATOM 1468 C C . GLY A 1 202 ? 9.250 -18.191 -27.803 1.00 94.69 202 GLY A C 1
ATOM 1469 O O . GLY A 1 202 ? 8.912 -18.245 -26.626 1.00 94.69 202 GLY A O 1
ATOM 1470 N N . TRP A 1 203 ? 8.351 -18.172 -28.788 1.00 96.50 203 TRP A N 1
ATOM 1471 C CA . TRP A 1 203 ? 6.906 -18.212 -28.548 1.00 96.50 203 TRP A CA 1
ATOM 1472 C C . TRP A 1 203 ? 6.395 -19.654 -28.479 1.00 96.50 203 TRP A C 1
ATOM 1474 O O . TRP A 1 203 ? 6.473 -20.372 -29.473 1.00 96.50 203 TRP A O 1
ATOM 1484 N N . GLY A 1 204 ? 5.819 -20.046 -27.342 1.00 95.00 204 GLY A N 1
ATOM 1485 C CA . GLY A 1 204 ? 5.272 -21.384 -27.081 1.00 95.00 204 GLY A CA 1
ATOM 1486 C C . GLY A 1 204 ? 3.782 -21.540 -27.406 1.00 95.00 204 GLY A C 1
ATOM 1487 O O . GLY A 1 204 ? 3.112 -22.382 -26.822 1.00 95.00 204 GLY A O 1
ATOM 1488 N N . GLY A 1 205 ? 3.220 -20.694 -28.271 1.00 94.62 205 GLY A N 1
ATOM 1489 C CA . GLY A 1 205 ? 1.804 -20.740 -28.661 1.00 94.62 205 GLY A CA 1
ATOM 1490 C C . GLY A 1 205 ? 0.914 -19.780 -27.868 1.00 94.62 205 GLY A C 1
ATOM 1491 O O . GLY A 1 205 ? 0.228 -18.966 -28.486 1.00 94.62 205 GLY A O 1
ATOM 1492 N N . HIS A 1 206 ? 0.979 -19.806 -26.533 1.00 93.88 206 HIS A N 1
ATOM 1493 C CA . HIS A 1 206 ? 0.166 -18.939 -25.654 1.00 93.88 206 HIS A CA 1
ATOM 1494 C C . HIS A 1 206 ? 0.981 -17.962 -24.789 1.00 93.88 206 HIS A C 1
ATOM 1496 O O . HIS A 1 206 ? 0.430 -17.004 -24.240 1.00 93.88 206 HIS A O 1
ATOM 1502 N N . SER A 1 207 ? 2.286 -18.189 -24.663 1.00 94.69 207 SER A N 1
ATOM 1503 C CA . SER A 1 207 ? 3.210 -17.366 -23.881 1.00 94.69 207 SER A CA 1
ATOM 1504 C C . SER A 1 207 ? 4.615 -17.405 -24.479 1.00 94.69 207 SER A C 1
ATOM 1506 O O . SER A 1 207 ? 4.939 -18.265 -25.305 1.00 94.69 207 SER A O 1
ATOM 1508 N N . CYS A 1 208 ? 5.455 -16.452 -24.078 1.00 95.75 208 CYS A N 1
ATOM 1509 C CA . CYS A 1 208 ? 6.880 -16.497 -24.380 1.00 95.75 208 CYS A CA 1
ATOM 1510 C C . CYS A 1 208 ? 7.597 -17.409 -23.375 1.00 95.75 208 CYS A C 1
ATOM 1512 O O . CYS A 1 208 ? 7.330 -17.346 -22.177 1.00 95.75 208 CYS A O 1
ATOM 1514 N N . LEU A 1 209 ? 8.488 -18.258 -23.874 1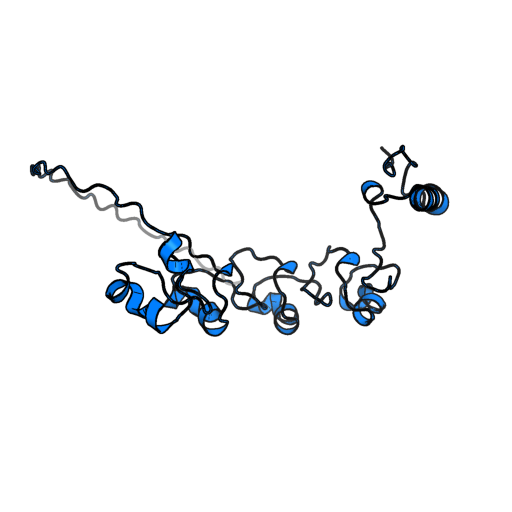.00 95.88 209 LEU A N 1
ATOM 1515 C CA . LEU A 1 209 ? 9.238 -19.241 -23.101 1.00 95.88 209 LEU A CA 1
ATOM 1516 C C . LEU A 1 209 ? 10.566 -18.653 -22.622 1.00 95.88 209 LEU A C 1
ATOM 1518 O O . LEU A 1 209 ? 11.191 -17.856 -23.326 1.00 95.88 209 LEU A O 1
ATOM 1522 N N . GLU A 1 210 ? 11.003 -19.073 -21.440 1.00 93.75 210 GLU A N 1
ATOM 1523 C CA . GLU A 1 210 ? 12.335 -18.778 -20.904 1.00 93.75 210 GLU A CA 1
ATOM 1524 C C . GLU A 1 210 ? 13.367 -19.778 -21.440 1.00 93.75 210 GLU A C 1
ATOM 1526 O O . GLU A 1 210 ? 13.013 -20.852 -21.932 1.00 93.75 210 GLU A O 1
ATOM 1531 N N . HIS A 1 211 ? 14.647 -19.408 -21.386 1.00 90.94 211 HIS A N 1
ATOM 1532 C CA . HIS A 1 211 ? 15.725 -20.372 -21.586 1.00 90.94 211 HIS A CA 1
ATOM 1533 C C . HIS A 1 211 ? 15.788 -21.276 -20.348 1.00 90.94 211 HIS A C 1
ATOM 1535 O O . HIS A 1 211 ? 15.916 -20.763 -19.238 1.00 90.94 211 HIS A O 1
ATOM 1541 N N . GLY A 1 212 ? 15.613 -22.586 -20.550 1.00 81.56 212 GLY A N 1
ATOM 1542 C CA . GLY A 1 212 ? 15.743 -23.596 -19.495 1.00 81.56 212 GLY A CA 1
ATOM 1543 C C . GLY A 1 212 ? 17.184 -23.884 -19.107 1.00 81.56 212 GLY A C 1
ATOM 1544 O O . GLY A 1 212 ? 18.097 -23.462 -19.856 1.00 81.56 212 GLY A O 1
#

Sequence (212 aa):
MLRAAPAAVGVLLLTFGQLAVALRTPDQSKATHSGSQEGSCLEISDRETCENSRARLNVTCRGWGGSACLPRRGAKAESITDPAICEQALLLLGVETLGWGGKCLAPGAACGDITSPHACGDSKARFGLTCAGWGGSSCLAPDDSARLITNKTICENSMAWLGIPSQGWLGLFCRPKFVPCAEIRTQQRCKELAGKHKVCAGWGGHSCLEHG